Protein AF-A0A7S2AL07-F1 (afdb_monomer)

Sequence (185 aa):
DEEPGKKRKKSQIKQPSQIQNSDADLRRLTMPQMVEILKGYGETDESIKGMARWDRIRAIRKYASEAAADGNDKQGTSRFAREKRVSQNEQRTKLLQALDRIFSKQRSMLSRTDPPPPLPVRETEDVDPEDEDGNARTAAPSADPEAKERADFEALRAMFAGGASGTTSKPSGTNGDASASAPAK

pLDDT: mean 71.41, std 20.42, range [31.38, 97.69]

InterPro domains:
  IPR040240 Transcription initiation factor TFIID subunit 1 [PTHR13900] (5-144)

Structure (mmCIF, N/CA/C/O backbone):
data_AF-A0A7S2AL07-F1
#
_entry.id   AF-A0A7S2AL07-F1
#
loop_
_atom_site.group_PDB
_atom_site.id
_atom_site.type_symbol
_atom_site.label_atom_id
_atom_site.label_alt_id
_atom_site.label_comp_id
_atom_site.label_asym_id
_atom_site.label_entity_id
_atom_site.label_seq_id
_atom_site.pdbx_PDB_ins_code
_atom_site.Cartn_x
_atom_site.Cartn_y
_atom_site.Cartn_z
_atom_site.occupancy
_atom_site.B_iso_or_equiv
_atom_site.auth_seq_id
_atom_site.auth_comp_id
_atom_site.auth_asym_id
_atom_site.auth_atom_id
_atom_site.pdbx_PDB_model_num
ATOM 1 N N . ASP A 1 1 ? 46.742 26.306 40.636 1.00 39.16 1 ASP A N 1
ATOM 2 C CA . ASP A 1 1 ? 46.324 26.803 39.308 1.00 39.16 1 ASP A CA 1
ATOM 3 C C . ASP A 1 1 ? 47.301 26.286 38.259 1.00 39.16 1 ASP A C 1
ATOM 5 O O . ASP A 1 1 ? 48.492 26.418 38.484 1.00 39.16 1 ASP A O 1
ATOM 9 N N . GLU A 1 2 ? 46.978 25.642 37.141 1.00 41.50 2 GLU A N 1
ATOM 10 C CA . GLU A 1 2 ? 45.751 25.122 36.530 1.00 41.50 2 GLU A CA 1
ATOM 11 C C . GLU A 1 2 ? 46.244 24.242 35.346 1.00 41.50 2 GLU A C 1
ATOM 13 O O . GLU A 1 2 ? 47.155 24.645 34.620 1.00 41.50 2 GLU A O 1
ATOM 18 N N . GLU A 1 3 ? 45.731 23.017 35.171 1.00 49.06 3 GLU A N 1
ATOM 19 C CA . GLU A 1 3 ? 46.089 22.134 34.041 1.00 49.06 3 GLU A CA 1
ATOM 20 C C . GLU A 1 3 ? 45.352 22.515 32.741 1.00 49.06 3 GLU A C 1
ATOM 22 O O . GLU A 1 3 ? 44.140 22.735 32.781 1.00 49.06 3 GLU A O 1
ATOM 27 N N . PRO A 1 4 ? 45.979 22.436 31.547 1.00 50.81 4 PRO A N 1
ATOM 28 C CA . PRO A 1 4 ? 45.238 22.493 30.289 1.00 50.81 4 PRO A CA 1
ATOM 29 C C . PRO A 1 4 ? 44.913 21.091 29.736 1.00 50.81 4 PRO A C 1
ATOM 31 O O . PRO A 1 4 ? 45.667 20.487 28.966 1.00 50.81 4 PRO A O 1
ATOM 34 N N . GLY A 1 5 ? 43.715 20.601 30.064 1.00 42.22 5 GLY A N 1
ATOM 35 C CA . GLY A 1 5 ? 43.114 19.402 29.476 1.00 42.22 5 GLY A CA 1
ATOM 36 C C . GLY A 1 5 ? 42.800 19.558 27.979 1.00 42.22 5 GLY A C 1
ATOM 37 O O . GLY A 1 5 ? 41.853 20.239 27.579 1.00 42.22 5 GLY A O 1
ATOM 38 N N . LYS A 1 6 ? 43.567 18.872 27.122 1.00 53.91 6 LYS A N 1
ATOM 39 C CA . LYS A 1 6 ? 43.320 18.763 25.671 1.00 53.91 6 LYS A CA 1
ATOM 40 C C . LYS A 1 6 ? 42.026 17.989 25.391 1.00 53.91 6 LYS A C 1
ATOM 42 O O . LYS A 1 6 ? 41.961 16.765 25.511 1.00 53.91 6 LYS A O 1
ATOM 47 N N . LYS A 1 7 ? 40.988 18.712 24.959 1.00 46.97 7 LYS A N 1
ATOM 48 C CA . LYS A 1 7 ? 39.695 18.157 24.530 1.00 46.97 7 LYS A CA 1
ATOM 49 C C . LYS A 1 7 ? 39.864 17.315 23.260 1.00 46.97 7 LYS A C 1
ATOM 51 O O . LYS A 1 7 ? 39.988 17.837 22.155 1.00 46.97 7 LYS A O 1
ATOM 56 N N . ARG A 1 8 ? 39.841 15.990 23.414 1.00 50.44 8 ARG A N 1
ATOM 57 C CA . ARG A 1 8 ? 39.762 15.031 22.302 1.00 50.44 8 ARG A CA 1
ATOM 58 C C . ARG A 1 8 ? 38.383 15.150 21.641 1.00 50.44 8 ARG A C 1
ATOM 60 O O . ARG A 1 8 ? 37.374 14.824 22.265 1.00 50.44 8 ARG A O 1
ATOM 67 N N . LYS A 1 9 ? 38.334 15.603 20.382 1.00 50.28 9 LYS A N 1
ATOM 68 C CA . LYS A 1 9 ? 37.136 15.521 19.527 1.00 50.28 9 LYS A CA 1
ATOM 69 C C . LYS A 1 9 ? 36.747 14.045 19.389 1.00 50.28 9 LYS A C 1
ATOM 71 O O . LYS A 1 9 ? 37.455 13.280 18.740 1.00 50.28 9 LYS A O 1
ATOM 76 N N . LYS A 1 10 ? 35.643 13.638 20.020 1.00 44.75 10 LYS A N 1
ATOM 77 C CA . LYS A 1 10 ? 35.007 12.343 19.750 1.00 44.75 10 LYS A CA 1
ATOM 78 C C . LYS A 1 10 ? 34.455 12.392 18.329 1.00 44.75 10 LYS A C 1
ATOM 80 O O . LYS A 1 10 ? 33.553 13.173 18.037 1.00 44.75 10 LYS A O 1
ATOM 85 N N . SER A 1 11 ? 35.046 11.584 17.459 1.00 47.19 11 SER A N 1
ATOM 86 C CA . SER A 1 11 ? 34.510 11.235 16.153 1.00 47.19 11 SER A CA 1
ATOM 87 C C . SER A 1 11 ? 33.066 10.761 16.319 1.00 47.19 11 SER A C 1
ATOM 89 O O . SER A 1 11 ? 32.777 9.868 17.118 1.00 47.19 11 SER A O 1
ATOM 91 N N . GLN A 1 12 ? 32.145 11.393 15.589 1.00 55.09 12 GLN A N 1
ATOM 92 C CA . GLN A 1 12 ? 30.780 10.906 15.437 1.00 55.09 12 GLN A CA 1
ATOM 93 C C . GLN A 1 12 ? 30.840 9.559 14.716 1.00 55.09 12 GLN A C 1
ATOM 95 O O . GLN A 1 12 ? 30.893 9.480 13.491 1.00 55.09 12 GLN A O 1
ATOM 100 N N . ILE A 1 13 ? 30.851 8.485 15.496 1.00 53.69 13 ILE A N 1
ATOM 101 C CA . ILE A 1 13 ? 30.473 7.163 15.021 1.00 53.69 13 ILE A CA 1
ATOM 102 C C . ILE A 1 13 ? 29.013 7.310 14.592 1.00 53.69 13 ILE A C 1
ATOM 104 O O . ILE A 1 13 ? 28.143 7.525 15.438 1.00 53.69 13 ILE A O 1
ATOM 108 N N . LYS A 1 14 ? 28.760 7.281 13.276 1.00 56.97 14 LYS A N 1
ATOM 109 C CA . LYS A 1 14 ? 27.410 7.146 12.721 1.00 56.97 14 LYS A CA 1
ATOM 110 C C . LYS A 1 14 ? 26.789 5.927 13.394 1.00 56.97 14 LYS A C 1
ATOM 112 O O . LYS A 1 14 ? 27.210 4.799 13.145 1.00 56.97 14 LYS A O 1
ATOM 117 N N . GLN A 1 15 ? 25.859 6.183 14.306 1.00 49.97 15 GLN A N 1
ATOM 118 C CA . GLN A 1 15 ? 25.091 5.140 14.962 1.00 49.97 15 GLN A CA 1
ATOM 119 C C . GLN A 1 15 ? 24.407 4.300 13.874 1.00 49.97 15 GLN A C 1
ATOM 121 O O . GLN A 1 15 ? 23.949 4.869 12.875 1.00 49.97 15 GLN A O 1
ATOM 126 N N . PRO A 1 16 ? 24.356 2.967 14.026 1.00 50.81 16 PRO A N 1
ATOM 127 C CA . PRO A 1 16 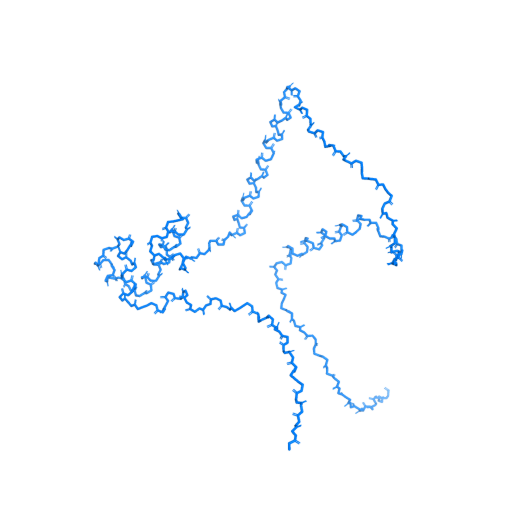? 23.604 2.116 13.116 1.00 50.81 16 PRO A CA 1
ATOM 128 C C . PRO A 1 16 ? 22.164 2.625 13.075 1.00 50.81 16 PRO A C 1
ATOM 130 O O . PRO A 1 16 ? 21.600 2.928 14.125 1.00 50.81 16 PRO A O 1
ATOM 133 N N . SER A 1 17 ? 21.626 2.768 11.860 1.00 55.44 17 SER A N 1
ATOM 134 C CA . SER A 1 17 ? 20.263 3.202 11.533 1.00 55.44 17 SER A CA 1
ATOM 135 C C . SER A 1 17 ? 19.305 3.007 12.702 1.00 55.44 17 SER A C 1
ATOM 137 O O . SER A 1 17 ? 18.870 1.887 12.986 1.00 55.44 17 SER A O 1
ATOM 139 N N . GLN A 1 18 ? 19.037 4.110 13.398 1.00 43.44 18 GLN A N 1
ATOM 140 C CA . GLN A 1 18 ? 18.092 4.167 14.493 1.00 43.44 18 GLN A CA 1
ATOM 141 C C . GLN A 1 18 ? 16.785 3.571 13.986 1.00 43.44 18 GLN A C 1
ATOM 143 O O . GLN A 1 18 ? 16.163 4.089 13.060 1.00 43.44 18 GLN A O 1
ATOM 148 N N . ILE A 1 19 ? 16.446 2.413 14.540 1.00 52.81 19 ILE A N 1
ATOM 149 C CA . ILE A 1 19 ? 15.254 1.652 14.210 1.00 52.81 19 ILE A CA 1
ATOM 150 C C . ILE A 1 19 ? 14.077 2.631 14.315 1.00 52.81 19 ILE A C 1
ATOM 152 O O . ILE A 1 19 ? 13.775 3.106 15.409 1.00 52.81 19 ILE A O 1
ATOM 156 N N . GLN A 1 20 ? 13.439 2.955 13.182 1.00 52.03 20 GLN A N 1
ATOM 157 C CA . GLN A 1 20 ? 12.282 3.860 13.042 1.00 52.03 20 GLN A CA 1
ATOM 158 C C . GLN A 1 20 ? 11.008 3.323 13.734 1.00 52.03 20 GLN A C 1
ATOM 160 O O . GLN A 1 20 ? 9.891 3.535 13.275 1.00 52.03 20 GLN A O 1
ATOM 165 N N . ASN A 1 21 ? 11.141 2.609 14.847 1.00 55.84 21 ASN A N 1
ATOM 166 C CA . ASN A 1 21 ? 10.029 2.081 15.617 1.00 55.84 21 ASN A CA 1
ATOM 167 C C . ASN A 1 21 ? 9.905 2.873 16.916 1.00 55.84 21 ASN A C 1
ATOM 169 O O . ASN A 1 21 ? 10.456 2.490 17.944 1.00 55.84 21 ASN A O 1
ATOM 173 N N . SER A 1 22 ? 9.149 3.970 16.886 1.00 52.50 22 SER A N 1
ATOM 174 C CA . SER A 1 22 ? 8.446 4.407 18.100 1.00 52.50 22 SER A CA 1
ATOM 175 C C . SER A 1 22 ? 7.266 5.332 17.821 1.00 52.50 22 SER A C 1
ATOM 177 O O . SER A 1 22 ? 6.266 5.236 18.529 1.00 52.50 22 SER A O 1
ATOM 179 N N . ASP A 1 23 ? 7.349 6.184 16.797 1.00 46.19 23 ASP A N 1
ATOM 180 C CA . ASP A 1 23 ? 6.335 7.226 16.557 1.00 46.19 23 ASP A CA 1
ATOM 181 C C . ASP A 1 23 ? 5.194 6.777 15.619 1.00 46.19 23 ASP A C 1
ATOM 183 O O . ASP A 1 23 ? 4.059 7.222 15.736 1.00 46.19 23 ASP A O 1
ATOM 187 N N . ALA A 1 24 ? 5.447 5.794 14.749 1.00 68.12 24 ALA A N 1
ATOM 188 C CA . ALA A 1 24 ? 4.442 5.232 13.838 1.00 68.12 24 ALA A CA 1
ATOM 189 C C . ALA A 1 24 ? 3.689 4.006 14.401 1.00 68.12 24 ALA A C 1
ATOM 191 O O . ALA A 1 24 ? 2.942 3.341 13.673 1.00 68.12 24 ALA A O 1
ATOM 192 N N . ASP A 1 25 ? 3.889 3.640 15.673 1.00 82.19 25 ASP A N 1
ATOM 193 C CA . ASP A 1 25 ? 3.256 2.437 16.216 1.00 82.19 25 ASP A CA 1
ATOM 194 C C . ASP A 1 25 ? 1.772 2.675 16.524 1.00 82.19 25 ASP A C 1
ATOM 196 O O . ASP A 1 25 ? 1.396 3.234 17.556 1.00 82.19 25 ASP A O 1
ATOM 200 N N . LEU A 1 26 ? 0.918 2.150 15.640 1.00 88.00 26 LEU A N 1
ATOM 201 C CA . LEU A 1 26 ? -0.540 2.137 15.776 1.00 88.00 26 LEU A CA 1
ATOM 202 C C . LEU A 1 26 ? -1.025 1.577 17.124 1.00 88.00 26 LEU A C 1
ATOM 204 O O . LEU A 1 26 ? -2.132 1.886 17.560 1.00 88.00 26 LEU A O 1
ATOM 208 N N . ARG A 1 27 ? -0.215 0.762 17.811 1.00 88.12 27 ARG A N 1
ATOM 209 C CA . ARG A 1 27 ? -0.547 0.216 19.135 1.00 88.12 27 ARG A CA 1
ATOM 210 C C . ARG A 1 27 ? -0.466 1.249 20.254 1.00 88.12 27 ARG A C 1
ATOM 212 O O . ARG A 1 27 ? -1.008 0.980 21.325 1.00 88.12 27 ARG A O 1
ATOM 219 N N . ARG A 1 28 ? 0.168 2.402 20.031 1.00 89.56 28 ARG A N 1
ATOM 220 C CA . ARG A 1 28 ? 0.264 3.497 21.010 1.00 89.56 28 ARG A CA 1
ATOM 221 C C . ARG A 1 28 ? -0.937 4.437 20.966 1.00 89.56 28 ARG A C 1
ATOM 223 O O . ARG A 1 28 ? -1.178 5.134 21.944 1.00 89.56 28 ARG A O 1
ATOM 230 N N . LEU A 1 29 ? -1.717 4.423 19.881 1.00 89.12 29 LEU A N 1
ATOM 231 C CA . LEU A 1 29 ? -2.906 5.264 19.771 1.00 89.12 29 LEU A CA 1
ATOM 232 C C . LEU A 1 29 ? -3.962 4.857 20.795 1.00 89.12 29 LEU A C 1
ATOM 234 O O . LEU A 1 29 ? -4.297 3.680 20.948 1.00 89.12 29 LEU A O 1
ATOM 238 N N . THR A 1 30 ? -4.545 5.832 21.472 1.00 92.44 30 THR A N 1
ATOM 239 C CA . THR A 1 30 ? -5.670 5.590 22.375 1.00 92.44 30 THR A CA 1
ATOM 240 C C . THR A 1 30 ? -6.933 5.238 21.577 1.00 92.44 30 THR A C 1
ATOM 242 O O . THR A 1 30 ? -7.055 5.546 20.391 1.00 92.44 30 THR A O 1
ATOM 245 N N . MET A 1 31 ? -7.893 4.556 22.210 1.00 92.31 31 MET A N 1
ATOM 246 C CA . MET A 1 31 ? -9.173 4.222 21.569 1.00 92.31 31 MET A CA 1
ATOM 247 C C . MET A 1 31 ? -9.918 5.436 20.978 1.00 92.31 31 MET A C 1
ATOM 249 O O . MET A 1 31 ? -10.410 5.286 19.859 1.00 92.31 31 MET A O 1
ATOM 253 N N . PRO A 1 32 ? -10.001 6.607 21.647 1.00 92.88 32 PRO A N 1
ATOM 254 C CA . PRO A 1 32 ? -10.628 7.792 21.058 1.00 92.88 32 PRO A CA 1
ATOM 255 C C . PRO A 1 32 ? -9.856 8.347 19.854 1.00 92.88 32 PRO A C 1
ATOM 257 O O . PRO A 1 32 ? -10.483 8.658 18.849 1.00 92.88 32 PRO A O 1
ATOM 260 N N . GLN A 1 33 ? -8.518 8.364 19.886 1.00 92.44 33 GLN A N 1
ATOM 261 C CA . GLN A 1 33 ? -7.708 8.781 18.728 1.00 92.44 33 GLN A CA 1
ATOM 262 C C . GLN A 1 33 ? -7.946 7.882 17.507 1.00 92.44 33 GLN A C 1
ATOM 264 O O . GLN A 1 33 ? -8.060 8.358 16.384 1.00 92.44 33 GLN A O 1
ATOM 269 N N . MET A 1 34 ? -8.068 6.567 17.718 1.00 92.75 34 MET A N 1
ATOM 270 C CA . MET A 1 34 ? -8.415 5.638 16.636 1.00 92.75 34 MET A CA 1
ATOM 271 C C . MET A 1 34 ? -9.799 5.925 16.048 1.00 92.75 34 MET A C 1
ATOM 273 O O . MET A 1 34 ? -9.987 5.783 14.845 1.00 92.75 34 MET A O 1
ATOM 277 N N . VAL A 1 35 ? -10.768 6.303 16.889 1.00 92.81 35 VAL A N 1
ATOM 278 C CA . VAL A 1 35 ? -12.123 6.649 16.438 1.00 92.81 35 VAL A CA 1
ATOM 279 C C . VAL A 1 35 ? -12.104 7.918 15.595 1.00 92.81 35 VAL A C 1
ATOM 281 O O . VAL A 1 35 ? -12.720 7.933 14.539 1.00 92.81 35 VAL A O 1
ATOM 284 N N . GLU A 1 36 ? -11.382 8.953 16.021 1.00 93.00 36 GLU A N 1
ATOM 285 C CA . GLU A 1 36 ? -11.249 10.210 15.275 1.00 93.00 36 GLU A CA 1
ATOM 286 C C . GLU A 1 36 ? -10.663 9.985 13.876 1.00 93.00 36 GLU A C 1
ATOM 288 O O . GLU A 1 36 ? -11.237 10.433 12.885 1.00 93.00 36 GLU A O 1
ATOM 293 N N . ILE A 1 37 ? -9.589 9.194 13.781 1.00 91.88 37 ILE A N 1
ATOM 294 C CA . ILE A 1 37 ? -8.975 8.840 12.496 1.00 91.88 37 ILE A CA 1
ATOM 295 C C . ILE A 1 37 ? -9.965 8.080 11.602 1.00 91.88 37 ILE A C 1
ATOM 297 O O . ILE A 1 37 ? -10.090 8.396 10.423 1.00 91.88 37 ILE A O 1
ATOM 301 N N . LEU A 1 38 ? -10.690 7.095 12.145 1.00 92.19 38 LEU A N 1
ATOM 302 C CA . LEU A 1 38 ? -11.654 6.295 11.377 1.00 92.19 38 LEU A CA 1
ATOM 303 C C . LEU A 1 38 ? -12.874 7.108 10.919 1.00 92.19 38 LEU A C 1
ATOM 305 O O . LEU A 1 38 ? -13.302 6.959 9.776 1.00 92.19 38 LEU A O 1
ATOM 309 N N . LYS A 1 39 ? -13.382 8.019 11.757 1.00 93.19 39 LYS A N 1
ATOM 310 C CA . LYS A 1 39 ? -14.410 8.997 11.357 1.00 93.19 39 LYS A CA 1
ATOM 311 C C . LYS A 1 39 ? -13.910 9.882 10.219 1.00 93.19 39 LYS A C 1
ATOM 313 O O . LYS A 1 39 ? -14.653 10.168 9.286 1.00 93.19 39 LYS A O 1
ATOM 318 N N . GLY A 1 40 ? -12.635 10.266 10.265 1.00 90.31 40 GLY A N 1
ATOM 319 C CA . GLY A 1 40 ? -11.968 11.019 9.210 1.00 90.31 40 GLY A CA 1
ATOM 320 C C . GLY A 1 40 ? -11.921 10.315 7.847 1.00 90.31 40 GLY A C 1
ATOM 321 O O . GLY A 1 40 ? -11.791 10.989 6.825 1.00 90.31 40 GLY A O 1
ATOM 322 N N . TYR A 1 41 ? -12.064 8.987 7.822 1.00 89.62 41 TYR A N 1
ATOM 323 C CA . TYR A 1 41 ? -12.203 8.181 6.605 1.00 89.62 41 TYR A CA 1
ATOM 324 C C . TYR A 1 41 ? -13.661 7.873 6.222 1.00 89.62 41 TYR A C 1
ATOM 326 O O . TYR A 1 41 ? -13.888 7.237 5.197 1.00 89.62 41 TYR A O 1
ATOM 334 N N . GLY A 1 42 ? -14.645 8.337 7.001 1.00 89.94 42 GLY A N 1
ATOM 335 C CA . GLY A 1 42 ? -16.074 8.157 6.721 1.00 89.94 42 GLY A CA 1
ATOM 336 C C . GLY A 1 42 ? -16.720 6.916 7.349 1.00 89.94 42 GLY A C 1
ATOM 337 O O . GLY A 1 42 ? -17.839 6.570 6.980 1.00 89.94 42 GLY A O 1
ATOM 338 N N . GLU A 1 43 ? -16.054 6.243 8.292 1.00 88.06 43 GLU A N 1
ATOM 339 C CA . GLU A 1 43 ? -16.621 5.087 9.000 1.00 88.06 43 GLU A CA 1
ATOM 340 C C . GLU A 1 43 ? -17.683 5.533 10.028 1.00 88.06 43 GLU A C 1
ATOM 342 O O . GLU A 1 43 ? -17.485 6.512 10.752 1.00 88.06 43 GLU A O 1
ATOM 347 N N . THR A 1 44 ? -18.812 4.818 10.118 1.00 90.38 44 THR A N 1
ATOM 348 C CA . 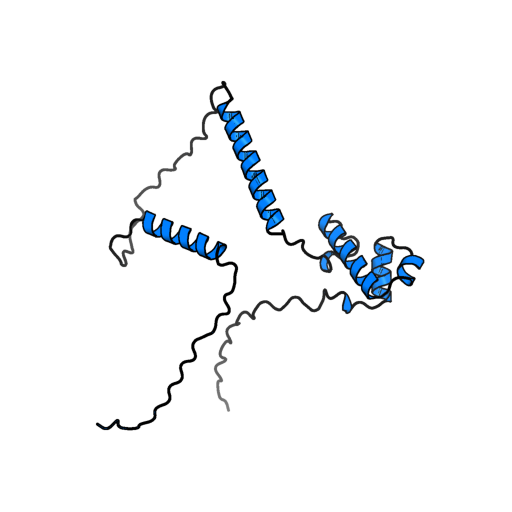THR A 1 44 ? -19.904 5.177 11.040 1.00 90.38 44 THR A CA 1
ATOM 349 C C . THR A 1 44 ? -19.565 4.844 12.495 1.00 90.38 44 THR A C 1
ATOM 351 O O . THR A 1 44 ? -18.910 3.843 12.797 1.00 90.38 44 THR A O 1
ATOM 354 N N . ASP A 1 45 ? -20.063 5.655 13.432 1.00 88.38 45 ASP A N 1
ATOM 355 C CA . ASP A 1 45 ? -19.802 5.489 14.871 1.00 88.38 45 ASP A CA 1
ATOM 356 C C . ASP A 1 45 ? -20.241 4.118 15.409 1.00 88.38 45 ASP A C 1
ATOM 358 O O . ASP A 1 45 ? -19.591 3.554 16.294 1.00 88.38 45 ASP A O 1
ATOM 362 N N . GLU A 1 46 ? -21.316 3.564 14.849 1.00 89.38 46 GLU A N 1
ATOM 363 C CA . GLU A 1 46 ? -21.840 2.241 1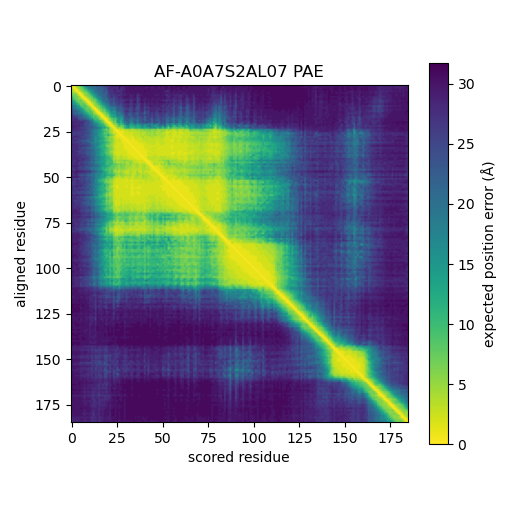5.191 1.00 89.38 46 GLU A CA 1
ATOM 364 C C . GLU A 1 46 ? -20.871 1.125 14.773 1.00 89.38 46 GLU A C 1
ATOM 366 O O . GLU A 1 46 ? -20.534 0.265 15.593 1.00 89.38 46 GLU A O 1
ATOM 371 N N . SER A 1 47 ? -20.345 1.193 13.542 1.00 87.69 47 SER A N 1
ATOM 372 C CA . SER A 1 47 ? -19.333 0.262 13.020 1.00 87.69 47 SER A CA 1
ATOM 373 C C . SER A 1 47 ? -18.051 0.326 13.858 1.00 87.69 47 SER A C 1
ATOM 375 O O . SER A 1 47 ? -17.534 -0.694 14.326 1.00 87.69 47 SER A O 1
ATOM 377 N N . ILE A 1 48 ? -17.581 1.540 14.174 1.00 89.88 48 ILE A N 1
ATOM 378 C CA . ILE A 1 48 ? -16.369 1.738 14.979 1.00 89.88 48 ILE A CA 1
ATOM 379 C C . ILE A 1 48 ? -16.532 1.160 16.386 1.00 89.88 48 ILE A C 1
ATOM 381 O O . ILE A 1 48 ? -15.599 0.538 16.911 1.00 89.88 48 ILE A O 1
ATOM 385 N N . LYS A 1 49 ? -17.695 1.350 17.018 1.00 91.25 49 LYS A N 1
ATOM 386 C CA . LYS A 1 49 ? -17.959 0.864 18.378 1.00 91.25 49 LYS A CA 1
ATOM 387 C C . LYS A 1 49 ? -17.982 -0.665 18.455 1.00 91.25 49 LYS A C 1
ATOM 389 O O . LYS A 1 49 ? -17.507 -1.198 19.455 1.00 91.25 49 LYS A O 1
ATOM 394 N N . GLY A 1 50 ? -18.453 -1.344 17.406 1.00 91.81 50 GLY A N 1
ATOM 395 C CA . GLY A 1 50 ? -18.437 -2.807 17.302 1.00 91.81 50 GLY A CA 1
ATOM 396 C C . GLY A 1 50 ? -17.046 -3.414 17.070 1.00 91.81 50 GLY A C 1
ATOM 397 O O . GLY A 1 50 ? -16.814 -4.567 17.424 1.00 91.81 50 GLY A O 1
ATOM 398 N N . MET A 1 51 ? -16.098 -2.648 16.521 1.00 91.44 51 MET A N 1
ATOM 399 C CA . MET A 1 51 ? -14.742 -3.133 16.252 1.00 91.44 51 MET A CA 1
ATOM 400 C C . MET A 1 51 ? -13.884 -3.253 17.517 1.00 91.44 51 MET A C 1
ATOM 402 O O . MET A 1 51 ? -13.721 -2.293 18.282 1.00 91.44 51 MET A O 1
ATOM 406 N N . ALA A 1 52 ? -13.212 -4.398 17.668 1.00 93.81 52 ALA A N 1
ATOM 407 C CA . ALA A 1 52 ? -12.161 -4.561 18.663 1.00 93.81 52 ALA A CA 1
ATOM 408 C C . ALA A 1 52 ? -10.949 -3.673 18.331 1.00 93.81 52 ALA A C 1
ATOM 410 O O . ALA A 1 52 ? -10.718 -3.282 17.183 1.00 93.81 52 ALA A O 1
ATOM 411 N N . ARG A 1 53 ? -10.104 -3.390 19.332 1.00 93.56 53 ARG A N 1
ATOM 412 C CA . ARG A 1 53 ? -8.888 -2.570 19.156 1.00 93.56 53 ARG A CA 1
ATOM 413 C C . ARG A 1 53 ? -8.022 -3.035 17.980 1.00 93.56 53 ARG A C 1
ATOM 415 O O . ARG A 1 53 ? -7.519 -2.213 17.219 1.00 93.56 53 ARG A O 1
ATOM 422 N N . TRP A 1 54 ? -7.851 -4.347 17.826 1.00 94.44 54 TRP A N 1
ATOM 423 C CA . TRP A 1 54 ? -7.065 -4.922 16.735 1.00 94.44 54 TRP A CA 1
ATOM 424 C C . TRP A 1 54 ? -7.679 -4.680 15.358 1.00 94.44 54 TRP A C 1
ATOM 426 O O . TRP A 1 54 ? -6.935 -4.434 14.410 1.00 94.44 54 TRP A O 1
ATOM 436 N N . ASP A 1 55 ? -9.005 -4.701 15.250 1.00 94.44 55 ASP A N 1
ATOM 437 C CA . ASP A 1 55 ? -9.707 -4.448 13.991 1.00 94.44 55 ASP A CA 1
ATOM 438 C C . ASP A 1 55 ? -9.604 -2.980 13.595 1.00 94.44 55 ASP A C 1
ATOM 440 O O . ASP A 1 55 ? -9.267 -2.688 12.451 1.00 94.44 55 ASP A O 1
ATOM 444 N N . ARG A 1 56 ? -9.706 -2.058 14.561 1.00 94.25 56 ARG A N 1
ATOM 445 C CA . ARG A 1 56 ? -9.432 -0.631 14.323 1.00 94.25 56 ARG A CA 1
ATOM 446 C C . ARG A 1 56 ? -8.008 -0.397 13.816 1.00 94.25 56 ARG A C 1
ATOM 448 O O . ARG A 1 56 ? -7.815 0.322 12.843 1.00 94.25 56 ARG A O 1
ATOM 455 N N . ILE A 1 57 ? -7.005 -1.046 14.416 1.00 93.38 57 ILE A N 1
ATOM 456 C CA . ILE A 1 57 ? -5.606 -0.957 13.953 1.00 93.38 57 ILE A CA 1
ATOM 457 C C . ILE A 1 57 ? -5.454 -1.493 12.519 1.00 93.38 57 ILE A C 1
ATOM 459 O O . ILE A 1 57 ? -4.712 -0.913 11.723 1.00 93.38 57 ILE A O 1
ATOM 463 N N . ARG A 1 58 ? -6.122 -2.606 12.180 1.00 93.31 58 ARG A N 1
ATOM 464 C CA . ARG A 1 58 ? -6.106 -3.170 10.818 1.00 93.31 58 ARG A CA 1
ATOM 465 C C . ARG A 1 58 ? -6.769 -2.225 9.818 1.00 93.31 58 ARG A C 1
ATOM 467 O O . ARG A 1 58 ? -6.188 -1.999 8.760 1.00 93.31 58 ARG A O 1
ATOM 474 N N . ALA A 1 59 ? -7.920 -1.656 10.170 1.00 93.31 59 ALA A N 1
ATOM 475 C CA . ALA A 1 59 ? -8.657 -0.708 9.343 1.00 93.31 59 ALA A CA 1
ATOM 476 C C . ALA A 1 59 ? -7.840 0.564 9.080 1.00 93.31 59 ALA A C 1
ATOM 478 O O . ALA A 1 59 ? -7.588 0.885 7.924 1.00 93.31 59 ALA A O 1
ATOM 479 N N . ILE A 1 60 ? -7.309 1.213 10.125 1.00 92.81 60 ILE A N 1
ATOM 480 C CA . ILE A 1 60 ? -6.467 2.417 9.980 1.00 92.81 60 ILE A CA 1
ATOM 481 C C . ILE A 1 60 ? -5.271 2.137 9.072 1.00 92.81 60 ILE A C 1
ATOM 483 O O . ILE A 1 60 ? -4.937 2.948 8.221 1.00 92.81 60 ILE A O 1
ATOM 487 N N . ARG A 1 61 ? -4.627 0.976 9.210 1.00 91.38 61 ARG A N 1
ATOM 488 C CA . ARG A 1 61 ? -3.502 0.607 8.348 1.00 91.38 61 ARG A CA 1
ATOM 489 C C . ARG A 1 61 ? -3.913 0.418 6.889 1.00 91.38 61 ARG A C 1
ATOM 491 O O . ARG A 1 61 ? -3.151 0.804 6.009 1.00 91.38 61 ARG A O 1
ATOM 498 N N . LYS A 1 62 ? -5.070 -0.202 6.639 1.00 92.12 62 LYS A N 1
ATOM 499 C CA . LYS A 1 62 ? -5.613 -0.354 5.286 1.00 92.12 62 LYS A CA 1
ATOM 500 C C . LYS A 1 62 ? -5.854 1.026 4.674 1.00 92.12 62 LYS A C 1
ATOM 502 O O . LYS A 1 62 ? -5.288 1.305 3.625 1.00 92.12 62 LYS A O 1
ATOM 507 N N . TYR A 1 63 ? -6.591 1.887 5.374 1.00 92.00 63 TYR A N 1
ATOM 508 C CA . TYR A 1 63 ? -6.910 3.234 4.907 1.00 92.00 63 TYR A CA 1
ATOM 509 C C . TYR A 1 63 ? -5.667 4.112 4.735 1.00 92.00 63 TYR A C 1
ATOM 511 O O . TYR A 1 63 ? -5.558 4.827 3.749 1.00 92.00 63 TYR A O 1
ATOM 519 N N . ALA A 1 64 ? -4.682 4.006 5.628 1.00 90.44 64 ALA A N 1
ATOM 520 C CA . ALA A 1 64 ? -3.411 4.709 5.495 1.00 90.44 64 ALA A CA 1
ATOM 521 C C . ALA A 1 64 ? -2.615 4.246 4.266 1.00 90.44 64 ALA A C 1
ATOM 523 O O . ALA A 1 64 ? -2.074 5.073 3.539 1.00 90.44 64 ALA A O 1
ATOM 524 N N . SER A 1 65 ? -2.546 2.933 4.014 1.00 89.12 65 SER A N 1
ATOM 525 C CA . SER A 1 65 ? -1.896 2.383 2.817 1.00 89.12 65 SER A CA 1
ATOM 526 C C . SER A 1 65 ? -2.618 2.768 1.526 1.00 89.12 65 SER A C 1
ATOM 528 O O . SER A 1 65 ? -1.951 3.039 0.534 1.00 89.12 65 SER A O 1
ATOM 530 N N . GLU A 1 66 ? -3.948 2.802 1.538 1.00 88.62 66 GLU A N 1
ATOM 531 C CA . GLU A 1 66 ? -4.775 3.237 0.409 1.00 88.62 66 GLU A CA 1
ATOM 532 C C . GLU A 1 66 ? -4.585 4.736 0.137 1.00 88.62 66 GLU A C 1
ATOM 534 O O . GLU A 1 66 ? -4.202 5.116 -0.964 1.00 88.62 66 GLU A O 1
ATOM 539 N N . ALA A 1 67 ? -4.671 5.575 1.172 1.00 89.19 67 ALA A N 1
ATOM 540 C CA . ALA A 1 67 ? -4.416 7.011 1.076 1.00 89.19 67 ALA A CA 1
ATOM 541 C C . ALA A 1 67 ? -2.994 7.338 0.587 1.00 89.19 67 ALA A C 1
ATOM 543 O O . ALA A 1 67 ? -2.807 8.280 -0.181 1.00 89.19 67 ALA A O 1
ATOM 544 N N . ALA A 1 68 ? -1.988 6.561 1.003 1.00 88.19 68 ALA A N 1
ATOM 545 C CA . ALA A 1 68 ? -0.618 6.716 0.521 1.00 88.19 68 ALA A CA 1
ATOM 546 C C . ALA A 1 68 ? -0.444 6.256 -0.936 1.00 88.19 68 ALA A C 1
ATOM 548 O O . ALA A 1 68 ? 0.340 6.860 -1.664 1.00 88.19 68 ALA A O 1
ATOM 549 N N . ALA A 1 69 ? -1.165 5.216 -1.370 1.00 85.12 69 ALA A N 1
ATOM 550 C CA . ALA A 1 69 ? -1.154 4.760 -2.760 1.00 85.12 69 ALA A CA 1
ATOM 551 C C . ALA A 1 69 ? -1.836 5.769 -3.698 1.00 85.12 69 ALA A C 1
ATOM 553 O O . ALA A 1 69 ? -1.314 6.038 -4.778 1.00 85.12 69 ALA A O 1
ATOM 554 N N . ASP A 1 70 ? -2.939 6.371 -3.252 1.00 84.81 70 ASP A N 1
ATOM 555 C CA . ASP A 1 70 ? -3.675 7.406 -3.987 1.00 84.81 70 ASP A CA 1
ATOM 556 C C . ASP A 1 70 ? -3.005 8.791 -3.903 1.00 84.81 70 ASP A C 1
ATOM 558 O O . ASP A 1 70 ? -3.453 9.747 -4.535 1.00 84.81 70 ASP A O 1
ATOM 562 N N . GLY A 1 71 ? -1.943 8.930 -3.098 1.00 81.62 71 GLY A N 1
ATOM 563 C CA . GLY A 1 71 ? -1.243 10.196 -2.864 1.00 81.62 71 GLY A CA 1
ATOM 564 C C . GLY A 1 71 ? -2.073 11.246 -2.113 1.00 81.62 71 GLY A C 1
ATOM 565 O O . GLY A 1 71 ? -1.692 12.414 -2.064 1.00 81.62 71 GLY A O 1
ATOM 566 N N . ASN A 1 72 ? -3.202 10.852 -1.522 1.00 77.25 72 ASN A N 1
ATOM 567 C CA . ASN A 1 72 ? -4.177 11.742 -0.906 1.00 77.25 72 ASN A CA 1
ATOM 568 C C . ASN A 1 72 ? -4.211 11.557 0.621 1.00 77.25 72 ASN A C 1
ATOM 570 O O . ASN A 1 72 ? -5.141 10.974 1.183 1.00 77.25 72 ASN A O 1
ATOM 574 N N . ASP A 1 73 ? -3.197 12.085 1.311 1.00 80.00 73 ASP A N 1
ATOM 575 C CA . ASP A 1 73 ? -3.077 11.985 2.770 1.00 80.00 73 ASP A CA 1
ATOM 576 C C . ASP A 1 73 ? -3.849 13.083 3.521 1.00 80.00 73 ASP A C 1
ATOM 578 O O . ASP A 1 73 ? -3.278 13.911 4.231 1.00 80.00 73 ASP A O 1
ATOM 582 N N . LYS A 1 74 ? -5.177 13.094 3.380 1.00 75.00 74 LYS A N 1
ATOM 583 C CA . LYS A 1 74 ? -6.041 14.101 4.030 1.00 75.00 74 LYS A CA 1
ATOM 584 C C . LYS A 1 74 ? -5.969 14.078 5.560 1.00 75.00 74 LYS A C 1
ATOM 586 O O . LYS A 1 74 ? -6.212 15.100 6.187 1.00 75.00 74 LYS A O 1
ATOM 591 N N . GLN A 1 75 ? -5.647 12.926 6.151 1.00 78.31 75 GLN A N 1
ATOM 592 C CA . GLN A 1 75 ? -5.662 12.711 7.603 1.00 78.31 75 GLN A CA 1
ATOM 593 C C . GLN A 1 75 ? -4.257 12.662 8.229 1.00 78.31 75 GLN A C 1
ATOM 595 O O . GLN A 1 75 ? -4.112 12.323 9.403 1.00 78.31 75 GLN A O 1
ATOM 600 N N . GLY A 1 76 ? -3.195 12.955 7.467 1.00 81.81 76 GLY A N 1
ATOM 601 C CA . GLY A 1 76 ? -1.819 12.840 7.967 1.00 81.81 76 GLY A CA 1
ATOM 602 C C . GLY A 1 76 ? -1.460 11.407 8.382 1.00 81.81 76 GLY A C 1
ATOM 603 O O . GLY A 1 76 ? -0.617 11.183 9.245 1.00 81.81 76 GLY A O 1
ATOM 604 N N . THR A 1 77 ? -2.147 10.426 7.831 1.00 83.62 77 THR A N 1
ATOM 605 C CA . THR A 1 77 ? -2.068 8.996 8.124 1.00 83.62 77 THR A CA 1
ATOM 606 C C . THR A 1 77 ? -1.026 8.260 7.300 1.00 83.62 77 THR A C 1
ATOM 608 O O . THR A 1 77 ? -0.754 7.100 7.596 1.00 83.62 77 THR A O 1
ATOM 611 N N . SER A 1 78 ? -0.392 8.916 6.324 1.00 84.69 78 SER A N 1
ATOM 612 C CA . SER A 1 78 ? 0.640 8.317 5.468 1.00 84.69 78 SER A CA 1
ATOM 613 C C . SER A 1 78 ? 1.781 7.692 6.283 1.00 84.69 78 SER A C 1
ATOM 615 O O . SER A 1 78 ? 2.303 6.641 5.927 1.00 84.69 78 SER A O 1
ATOM 617 N N . ARG A 1 79 ? 2.079 8.226 7.478 1.00 85.81 79 ARG A N 1
ATOM 618 C CA . ARG A 1 79 ? 3.050 7.637 8.427 1.00 85.81 79 ARG A CA 1
ATOM 619 C C . ARG A 1 79 ? 2.703 6.213 8.892 1.00 85.81 79 ARG A C 1
ATOM 621 O O . ARG A 1 79 ? 3.583 5.471 9.316 1.00 85.81 79 ARG A O 1
ATOM 628 N N . PHE A 1 80 ? 1.424 5.842 8.847 1.00 86.00 80 PHE A N 1
ATOM 629 C CA . PHE A 1 80 ? 0.919 4.516 9.210 1.00 86.00 80 PHE A CA 1
ATOM 630 C C . PHE A 1 80 ? 0.803 3.575 8.006 1.00 86.00 80 PHE A C 1
ATOM 632 O O . PHE A 1 80 ? 0.520 2.382 8.188 1.00 86.00 80 PHE A O 1
ATOM 639 N N . ALA A 1 81 ? 1.007 4.093 6.791 1.00 87.12 81 ALA A N 1
ATOM 640 C CA . ALA A 1 81 ? 0.980 3.310 5.575 1.00 87.12 81 ALA A CA 1
ATOM 641 C C . ALA A 1 81 ? 2.115 2.290 5.592 1.00 87.12 81 ALA A C 1
ATOM 643 O O . ALA A 1 81 ? 3.261 2.578 5.941 1.00 87.12 81 ALA A O 1
ATOM 644 N N . ARG A 1 82 ? 1.797 1.064 5.188 1.00 83.94 82 ARG A N 1
ATOM 645 C CA . ARG A 1 82 ? 2.830 0.083 4.877 1.00 83.94 82 ARG A CA 1
ATOM 646 C C . ARG A 1 82 ? 3.287 0.282 3.446 1.00 83.94 82 ARG A C 1
ATOM 648 O O . ARG A 1 82 ? 2.470 0.206 2.531 1.00 83.94 82 ARG A O 1
ATOM 655 N N . GLU A 1 83 ? 4.592 0.448 3.276 1.00 80.38 83 GLU A N 1
ATOM 656 C CA . GLU A 1 83 ? 5.234 0.349 1.972 1.00 80.38 83 GLU A CA 1
ATOM 657 C C . GLU A 1 83 ? 4.928 -1.027 1.356 1.00 80.38 83 GLU A C 1
ATOM 659 O O . GLU A 1 83 ? 5.171 -2.078 1.968 1.00 80.38 83 GLU A O 1
ATOM 664 N N . LYS A 1 84 ? 4.372 -1.032 0.140 1.00 78.75 84 LYS A N 1
ATOM 665 C CA . LYS A 1 84 ? 4.146 -2.265 -0.613 1.00 78.75 84 LYS A CA 1
ATOM 666 C C . LYS A 1 84 ? 5.494 -2.776 -1.114 1.00 78.75 84 LYS A C 1
ATOM 668 O O . LYS A 1 84 ? 6.018 -2.304 -2.119 1.00 78.75 84 LYS A O 1
ATOM 673 N N . ARG A 1 85 ? 6.042 -3.783 -0.435 1.00 80.75 85 ARG A N 1
ATOM 674 C CA . ARG A 1 85 ? 7.223 -4.497 -0.928 1.00 80.75 85 ARG A CA 1
ATOM 675 C C . ARG A 1 85 ? 6.834 -5.312 -2.154 1.00 80.75 85 ARG A C 1
ATOM 677 O O . ARG A 1 85 ? 5.927 -6.140 -2.090 1.00 80.75 85 ARG A O 1
ATOM 684 N N . VAL A 1 86 ? 7.526 -5.070 -3.262 1.00 81.56 86 VAL A N 1
ATOM 685 C CA . VAL A 1 86 ? 7.354 -5.850 -4.488 1.00 81.56 86 VAL A CA 1
ATOM 686 C C . VAL A 1 86 ? 7.756 -7.294 -4.184 1.00 81.56 86 VAL A C 1
ATOM 688 O O . VAL A 1 86 ? 8.876 -7.556 -3.749 1.00 81.56 86 VAL A O 1
ATOM 691 N N . SER A 1 87 ? 6.834 -8.235 -4.377 1.00 87.00 87 SER A N 1
ATOM 692 C CA . SER A 1 87 ? 7.135 -9.662 -4.215 1.00 87.00 87 SER A CA 1
ATOM 693 C C . SER A 1 87 ? 8.120 -10.123 -5.292 1.00 87.00 87 SER A C 1
ATOM 695 O O . SER A 1 87 ? 8.072 -9.623 -6.416 1.00 87.00 87 SER A O 1
ATOM 697 N N . GLN A 1 88 ? 8.949 -11.136 -5.010 1.00 87.44 88 GLN A N 1
ATOM 698 C CA . GLN A 1 88 ? 9.805 -11.733 -6.044 1.00 87.44 88 GLN A CA 1
ATOM 699 C C . GLN A 1 88 ? 8.991 -12.209 -7.257 1.00 87.44 88 GLN A C 1
ATOM 701 O O . GLN A 1 88 ? 9.455 -12.123 -8.391 1.00 87.44 88 GLN A O 1
ATOM 706 N N . ASN A 1 89 ? 7.762 -12.692 -7.045 1.00 92.12 89 ASN A N 1
ATOM 707 C CA . ASN A 1 89 ? 6.884 -13.076 -8.150 1.00 92.12 89 ASN A CA 1
ATOM 708 C C . ASN A 1 89 ? 6.448 -11.863 -8.989 1.00 92.12 89 ASN A C 1
ATOM 710 O O . ASN A 1 89 ? 6.410 -11.926 -10.215 1.00 92.12 89 ASN A O 1
ATOM 714 N N . GLU A 1 90 ? 6.169 -10.735 -8.336 1.00 91.69 90 GLU A N 1
ATOM 715 C CA . GLU A 1 90 ? 5.824 -9.484 -9.014 1.00 91.69 90 GLU A CA 1
ATOM 716 C C 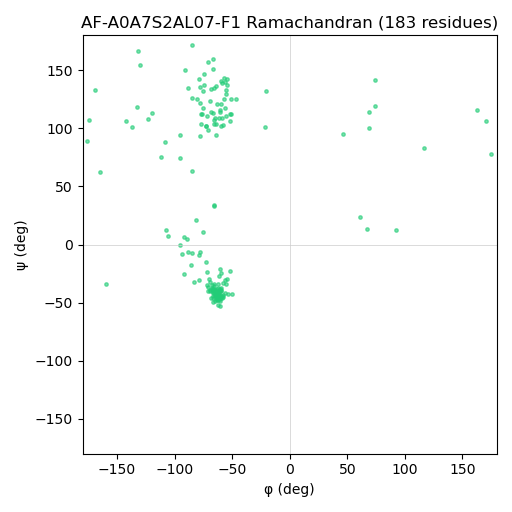. GLU A 1 90 ? 7.031 -8.929 -9.792 1.00 91.69 90 GLU A C 1
ATOM 718 O O . GLU A 1 90 ? 6.868 -8.463 -10.916 1.00 91.69 90 GLU A O 1
ATOM 723 N N . GLN A 1 91 ? 8.252 -9.052 -9.257 1.00 93.19 91 GLN A N 1
ATOM 724 C CA . GLN A 1 91 ? 9.485 -8.709 -9.979 1.00 93.19 91 GLN A CA 1
ATOM 725 C C . GLN A 1 91 ? 9.674 -9.581 -11.226 1.00 93.19 91 GLN A C 1
ATOM 727 O O . GLN A 1 91 ? 9.911 -9.049 -12.308 1.00 93.19 91 GLN A O 1
ATOM 732 N N . ARG A 1 92 ? 9.508 -10.907 -11.104 1.00 96.06 92 ARG A N 1
ATOM 733 C CA . ARG A 1 92 ? 9.561 -11.833 -12.251 1.00 96.06 92 ARG A CA 1
ATOM 734 C C . ARG A 1 92 ? 8.518 -11.478 -13.307 1.00 96.06 92 ARG A C 1
ATOM 736 O O . ARG A 1 92 ? 8.848 -11.398 -14.482 1.00 96.06 92 ARG A O 1
ATOM 743 N N . THR A 1 93 ? 7.288 -11.192 -12.886 1.00 94.62 93 THR A N 1
ATOM 744 C CA . THR A 1 93 ? 6.202 -10.800 -13.797 1.00 94.62 93 THR A CA 1
ATOM 745 C C . THR A 1 93 ? 6.545 -9.514 -14.553 1.00 94.62 93 THR A C 1
ATOM 747 O O . THR A 1 93 ? 6.385 -9.460 -15.768 1.00 94.62 93 THR A O 1
ATOM 750 N N . LYS A 1 94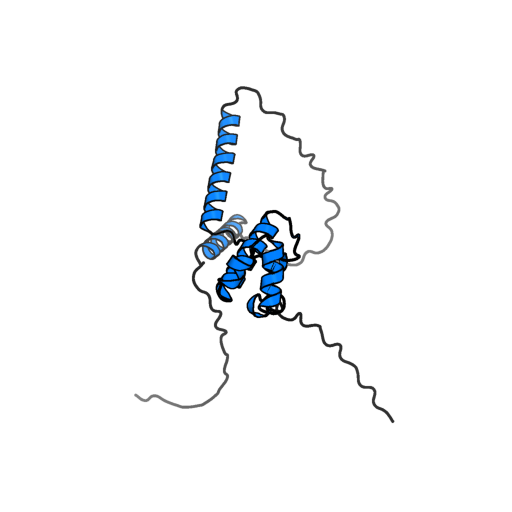 ? 7.085 -8.499 -13.864 1.00 95.56 94 LYS A N 1
ATOM 751 C CA . LYS A 1 94 ? 7.541 -7.249 -14.497 1.00 95.56 94 LYS A CA 1
ATOM 752 C C . LYS A 1 94 ? 8.680 -7.483 -15.494 1.00 95.56 94 LYS A C 1
ATOM 754 O O . LYS A 1 94 ? 8.677 -6.872 -16.558 1.00 95.56 94 LYS A O 1
ATOM 759 N N . LEU A 1 95 ? 9.626 -8.373 -15.178 1.00 96.62 95 LEU A N 1
ATOM 760 C CA . LEU A 1 95 ? 10.701 -8.753 -16.102 1.00 96.62 95 LEU A CA 1
ATOM 761 C C . LEU A 1 95 ? 10.147 -9.431 -17.358 1.00 96.62 95 LEU A C 1
ATOM 763 O O . LEU A 1 95 ? 10.501 -9.026 -18.460 1.00 96.62 95 LEU A O 1
ATOM 767 N N . LEU A 1 96 ? 9.243 -10.403 -17.209 1.00 97.62 96 LEU A N 1
ATOM 768 C CA . LEU A 1 96 ? 8.613 -11.082 -18.347 1.00 97.62 96 LEU A CA 1
ATOM 769 C C . LEU A 1 96 ? 7.840 -10.098 -19.237 1.00 97.62 96 LEU A C 1
ATOM 771 O O . LEU A 1 96 ? 8.035 -10.084 -20.447 1.00 97.62 96 LEU A O 1
ATOM 775 N N . GLN A 1 97 ? 7.061 -9.189 -18.644 1.00 97.06 97 GLN A N 1
ATOM 776 C CA . GLN A 1 97 ? 6.368 -8.133 -19.393 1.00 97.06 97 GLN A CA 1
ATOM 777 C C . GLN A 1 97 ? 7.333 -7.206 -20.149 1.00 97.06 97 GLN A C 1
ATOM 779 O O . GLN A 1 97 ? 7.045 -6.780 -21.269 1.00 97.06 97 GLN A O 1
ATOM 784 N N . ALA A 1 98 ? 8.481 -6.873 -19.552 1.00 96.50 98 ALA A N 1
ATOM 785 C CA . ALA A 1 98 ? 9.500 -6.064 -20.212 1.00 96.50 98 ALA A CA 1
ATOM 786 C C . ALA A 1 98 ? 10.133 -6.804 -21.402 1.00 96.50 98 ALA A C 1
ATOM 788 O O . ALA A 1 98 ? 10.318 -6.198 -22.459 1.00 96.50 98 ALA A O 1
ATOM 789 N N . LEU A 1 99 ? 10.410 -8.104 -21.254 1.00 97.69 99 LEU A N 1
ATOM 790 C CA . LEU A 1 99 ? 10.907 -8.951 -22.340 1.00 97.69 99 LEU A CA 1
ATOM 791 C C . LEU A 1 99 ? 9.907 -9.014 -23.497 1.00 97.69 99 LEU A C 1
ATOM 793 O O . LEU A 1 99 ? 10.290 -8.736 -24.631 1.00 97.69 99 LEU A O 1
ATOM 797 N N . ASP A 1 100 ? 8.629 -9.270 -23.215 1.00 97.38 100 ASP A N 1
ATOM 798 C CA . ASP A 1 100 ? 7.579 -9.319 -24.239 1.00 97.38 100 ASP A CA 1
ATOM 799 C C . ASP A 1 100 ? 7.454 -7.992 -24.994 1.00 97.38 100 ASP A C 1
ATOM 801 O O . ASP A 1 100 ? 7.310 -7.968 -26.222 1.00 97.38 100 ASP A O 1
ATOM 805 N N . ARG A 1 101 ? 7.566 -6.865 -24.281 1.00 97.69 101 ARG A N 1
ATOM 806 C CA . ARG A 1 101 ? 7.556 -5.527 -24.883 1.00 97.69 101 ARG A CA 1
ATOM 807 C C . ARG A 1 101 ? 8.748 -5.315 -25.815 1.00 97.69 101 ARG A C 1
ATOM 809 O O . ARG A 1 101 ? 8.568 -4.793 -26.917 1.00 97.69 101 ARG A O 1
ATOM 816 N N . ILE A 1 102 ? 9.954 -5.686 -25.383 1.00 96.69 102 ILE A N 1
ATOM 817 C CA . ILE A 1 102 ? 11.174 -5.553 -26.192 1.00 96.69 102 ILE A CA 1
ATOM 818 C C . ILE A 1 102 ? 11.083 -6.451 -27.422 1.00 96.69 102 ILE A C 1
ATOM 820 O O . ILE A 1 102 ? 11.292 -5.975 -28.536 1.00 96.69 102 ILE A O 1
ATOM 824 N N . PHE A 1 103 ? 10.709 -7.713 -27.233 1.00 97.50 103 PHE A N 1
ATOM 825 C CA . PHE A 1 103 ? 10.583 -8.685 -28.309 1.00 97.50 103 PHE A CA 1
ATOM 826 C C . PHE A 1 103 ? 9.546 -8.248 -29.346 1.00 97.50 103 PHE A C 1
ATOM 828 O O . PHE A 1 103 ? 9.828 -8.236 -30.542 1.00 97.50 103 PHE A O 1
ATOM 835 N N . SER A 1 104 ? 8.372 -7.798 -28.899 1.00 95.75 104 SER A N 1
ATOM 836 C CA . SER A 1 104 ? 7.328 -7.289 -29.795 1.00 95.75 104 SER A CA 1
ATOM 837 C C . SER A 1 104 ? 7.803 -6.063 -30.578 1.00 95.75 104 SER A C 1
ATOM 839 O O . SER A 1 104 ? 7.553 -5.962 -31.779 1.00 95.75 104 SER A O 1
ATOM 841 N N . LYS A 1 105 ? 8.549 -5.154 -29.932 1.00 95.31 105 LYS A N 1
ATOM 842 C CA . LYS A 1 105 ? 9.149 -3.989 -30.596 1.00 95.31 105 LYS A CA 1
ATOM 843 C C . LYS A 1 105 ? 10.185 -4.410 -31.640 1.00 95.31 105 LYS A C 1
ATOM 845 O O . LYS A 1 105 ? 10.150 -3.907 -32.758 1.00 95.31 105 LYS A O 1
ATOM 850 N N . GLN A 1 106 ? 11.085 -5.331 -31.299 1.00 94.62 106 GLN A N 1
ATOM 851 C CA . GLN A 1 106 ? 12.093 -5.862 -32.222 1.00 94.62 106 GLN A CA 1
ATOM 852 C C . GLN A 1 106 ? 11.440 -6.552 -33.418 1.00 94.62 106 GLN A C 1
ATOM 854 O O . GLN A 1 106 ? 11.768 -6.237 -34.557 1.00 94.62 106 GLN A O 1
ATOM 859 N N . ARG A 1 107 ? 10.447 -7.411 -33.172 1.00 93.12 107 ARG A N 1
ATOM 860 C CA . ARG A 1 107 ? 9.671 -8.077 -34.220 1.00 93.12 107 ARG A CA 1
ATOM 861 C C . ARG A 1 107 ? 8.984 -7.072 -35.141 1.00 93.12 107 ARG A C 1
ATOM 863 O O . ARG A 1 107 ? 9.040 -7.238 -36.353 1.00 93.12 107 ARG A O 1
ATOM 870 N N . SER A 1 108 ? 8.382 -6.023 -34.580 1.00 91.06 108 SER A N 1
ATOM 871 C CA . SER A 1 108 ? 7.749 -4.957 -35.360 1.00 91.06 108 SER A CA 1
ATOM 872 C C . SER A 1 108 ? 8.760 -4.204 -36.233 1.00 91.06 108 SER A C 1
ATOM 874 O O . SER A 1 108 ? 8.505 -4.024 -37.422 1.00 91.06 108 SER A O 1
ATOM 876 N N . MET A 1 109 ? 9.925 -3.833 -35.689 1.00 89.06 109 MET A N 1
ATOM 877 C CA . MET A 1 109 ? 10.993 -3.171 -36.451 1.00 89.06 109 MET A CA 1
ATOM 878 C C . MET A 1 109 ? 11.517 -4.050 -37.591 1.00 89.06 109 MET A C 1
ATOM 880 O O . MET A 1 109 ? 11.675 -3.555 -38.698 1.00 89.06 109 MET A O 1
ATOM 884 N N . LEU A 1 110 ? 11.728 -5.347 -37.342 1.00 87.31 110 LEU A N 1
ATOM 885 C CA . LEU A 1 110 ? 12.188 -6.299 -38.361 1.00 87.31 110 LEU A CA 1
ATOM 886 C C . LEU A 1 110 ? 11.123 -6.596 -39.425 1.00 87.31 110 LEU A C 1
ATOM 888 O O . LEU A 1 110 ? 11.462 -6.891 -40.564 1.00 87.31 110 LEU A O 1
ATOM 892 N N . SER A 1 111 ? 9.838 -6.521 -39.071 1.00 87.12 111 SER A N 1
ATOM 893 C CA . SER A 1 111 ? 8.733 -6.679 -40.027 1.00 87.12 111 SER A CA 1
ATOM 894 C C . SER A 1 111 ? 8.461 -5.431 -40.872 1.00 87.12 111 SER A C 1
ATOM 896 O O . SER A 1 111 ? 7.650 -5.476 -41.795 1.00 87.12 111 SER A O 1
ATOM 898 N N . ARG A 1 112 ? 9.091 -4.300 -40.541 1.00 81.31 112 ARG A N 1
ATOM 899 C CA . ARG A 1 112 ? 8.879 -3.027 -41.224 1.00 81.31 112 ARG A CA 1
ATOM 900 C C . ARG A 1 112 ? 9.694 -3.020 -42.522 1.00 81.31 112 ARG A C 1
ATOM 902 O O . ARG A 1 112 ? 10.896 -3.244 -42.498 1.00 81.31 112 ARG A O 1
ATOM 909 N N . THR A 1 113 ? 9.038 -2.762 -43.653 1.00 74.12 113 THR A N 1
ATOM 910 C CA . THR A 1 113 ? 9.679 -2.719 -44.990 1.00 74.12 113 THR A CA 1
ATOM 911 C C . THR A 1 113 ? 10.293 -1.352 -45.312 1.00 74.12 113 THR A C 1
ATOM 913 O O . THR A 1 113 ? 10.899 -1.167 -46.362 1.00 74.12 113 THR A O 1
ATOM 916 N N . ASP A 1 114 ? 10.037 -0.378 -44.445 1.00 75.06 114 ASP A N 1
ATOM 917 C CA . ASP A 1 114 ? 10.382 1.030 -44.586 1.00 75.06 114 ASP A CA 1
ATOM 918 C C . ASP A 1 114 ? 11.799 1.249 -44.024 1.00 75.06 114 ASP A C 1
ATOM 920 O O . ASP A 1 114 ? 12.095 0.694 -42.955 1.00 75.06 114 ASP A O 1
ATOM 924 N N . PRO A 1 115 ? 12.693 1.992 -44.709 1.00 70.56 115 PRO A N 1
ATOM 925 C CA . PRO A 1 115 ? 14.080 2.144 -44.286 1.00 70.56 115 PRO A CA 1
ATOM 926 C C . PRO A 1 115 ? 14.186 2.643 -42.836 1.00 70.56 115 PRO A C 1
ATOM 928 O O . PRO A 1 115 ? 13.372 3.462 -42.390 1.00 70.56 115 PRO A O 1
ATOM 931 N N . PRO A 1 116 ? 15.172 2.140 -42.068 1.00 69.06 116 PRO A N 1
ATOM 932 C CA . PRO A 1 116 ? 15.336 2.536 -40.681 1.00 69.06 116 PRO A CA 1
ATOM 933 C C . PRO A 1 116 ? 15.565 4.052 -40.595 1.00 69.06 116 PRO A C 1
ATOM 935 O O . PRO A 1 116 ? 16.272 4.611 -41.438 1.00 69.06 116 PRO A O 1
ATOM 938 N N . PRO A 1 117 ? 14.987 4.735 -39.588 1.00 72.81 117 PRO A N 1
ATOM 939 C CA . PRO A 1 117 ? 15.307 6.135 -39.349 1.00 72.81 117 PRO A CA 1
ATOM 940 C C . PRO A 1 117 ? 16.822 6.276 -39.124 1.00 72.81 117 PRO A C 1
ATOM 942 O O . PRO A 1 117 ? 17.419 5.381 -38.512 1.00 72.81 117 PRO A O 1
ATOM 945 N N . PRO A 1 118 ? 17.451 7.362 -39.610 1.00 77.88 118 PRO A N 1
ATOM 946 C CA . PRO A 1 118 ? 18.884 7.566 -39.457 1.00 77.88 118 PRO A CA 1
ATOM 947 C C . PRO A 1 118 ? 19.255 7.495 -37.976 1.00 77.88 118 PRO A C 1
ATOM 949 O O . PRO A 1 118 ? 18.607 8.112 -37.125 1.00 77.88 118 PRO A O 1
ATOM 952 N N . LEU A 1 119 ? 20.266 6.682 -37.667 1.00 77.50 119 LEU A N 1
ATOM 953 C CA . LEU A 1 119 ? 20.788 6.562 -36.312 1.00 77.50 119 LEU A CA 1
ATOM 954 C C . LEU A 1 119 ? 21.268 7.945 -35.851 1.00 77.50 119 LEU A C 1
ATOM 956 O O . LEU A 1 119 ? 21.883 8.655 -36.650 1.00 77.50 119 LEU A O 1
ATOM 960 N N . PRO A 1 120 ? 21.018 8.341 -34.590 1.00 74.44 120 PRO A N 1
ATOM 961 C CA . PRO A 1 120 ? 21.618 9.550 -34.057 1.00 74.44 120 PRO A CA 1
ATOM 962 C C . PRO A 1 120 ? 23.135 9.364 -34.100 1.00 74.44 120 PRO A C 1
ATOM 964 O O . PRO A 1 120 ? 23.678 8.479 -33.434 1.00 74.44 120 PRO A O 1
ATOM 967 N N . VAL A 1 121 ? 23.800 10.166 -34.929 1.00 69.00 121 VAL A N 1
ATOM 968 C CA . VAL A 1 121 ? 25.253 10.307 -34.921 1.00 69.00 121 VAL A CA 1
ATOM 969 C C . VAL A 1 121 ? 25.651 10.708 -33.506 1.00 69.00 121 VAL A C 1
ATOM 971 O O . VAL A 1 121 ? 25.295 11.779 -33.023 1.00 69.00 121 VAL A O 1
ATOM 974 N N . ARG A 1 122 ? 26.318 9.797 -32.797 1.00 67.56 122 ARG A N 1
ATOM 975 C CA . ARG A 1 122 ? 27.059 10.167 -31.598 1.00 67.56 122 ARG A CA 1
ATOM 976 C C . ARG A 1 122 ? 28.280 10.913 -32.106 1.00 67.56 122 ARG A C 1
ATOM 978 O O . ARG A 1 122 ? 29.187 10.276 -32.631 1.00 67.56 122 ARG A O 1
ATOM 985 N N . GLU A 1 123 ? 28.248 12.235 -32.011 1.00 65.31 123 GLU A N 1
ATOM 986 C CA . GLU A 1 123 ? 29.449 13.056 -32.120 1.00 65.31 123 GLU A CA 1
ATOM 987 C C . GLU A 1 123 ? 30.399 12.568 -31.024 1.00 65.31 123 GLU A C 1
ATOM 989 O O . 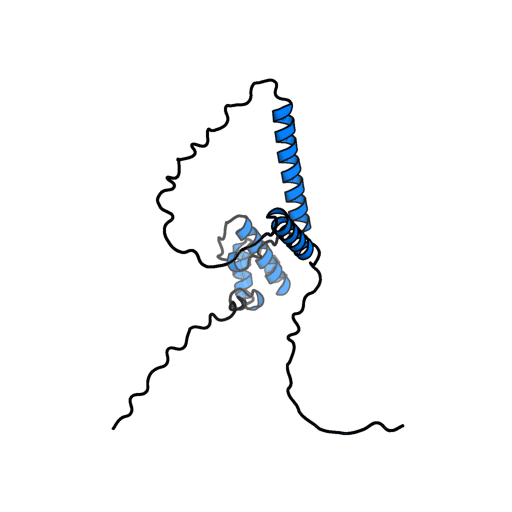GLU A 1 123 ? 30.168 12.760 -29.831 1.00 65.31 123 GLU A O 1
ATOM 994 N N . THR A 1 124 ? 31.399 11.788 -31.425 1.00 64.69 124 THR A N 1
ATOM 995 C CA . THR A 1 124 ? 32.564 11.538 -30.591 1.00 64.69 124 THR A CA 1
ATOM 996 C C . THR A 1 124 ? 33.319 12.851 -30.587 1.00 64.69 124 THR A C 1
ATOM 998 O O . THR A 1 124 ? 33.976 13.174 -31.572 1.00 64.69 124 THR A O 1
ATOM 1001 N N . GLU A 1 125 ? 33.149 13.649 -29.536 1.00 63.34 125 GLU A N 1
ATOM 1002 C CA . GLU A 1 125 ? 34.086 14.735 -29.274 1.00 63.34 125 GLU A CA 1
ATOM 1003 C C . GLU A 1 125 ? 35.474 14.093 -29.171 1.00 63.34 125 GLU A C 1
ATOM 1005 O O . GLU A 1 125 ? 35.690 13.195 -28.351 1.00 63.34 125 GLU A O 1
ATOM 1010 N N . ASP A 1 126 ? 36.363 14.469 -30.087 1.00 61.22 126 ASP A N 1
ATOM 1011 C CA . ASP A 1 126 ? 37.751 14.037 -30.105 1.00 61.22 126 ASP A CA 1
ATOM 1012 C C . ASP A 1 126 ? 38.397 14.480 -28.786 1.00 61.22 126 ASP A C 1
ATOM 1014 O O . ASP A 1 126 ? 38.681 15.658 -28.573 1.00 61.22 126 ASP A O 1
ATOM 1018 N N . VAL A 1 127 ? 38.556 13.539 -27.853 1.00 63.84 127 VAL A N 1
ATOM 1019 C CA . VAL A 1 127 ? 39.286 13.774 -26.607 1.00 63.84 127 VAL A CA 1
ATOM 1020 C C . VAL A 1 127 ? 40.763 13.870 -26.969 1.00 63.84 127 VAL A C 1
ATOM 1022 O O . VAL A 1 127 ? 41.370 12.879 -27.378 1.00 63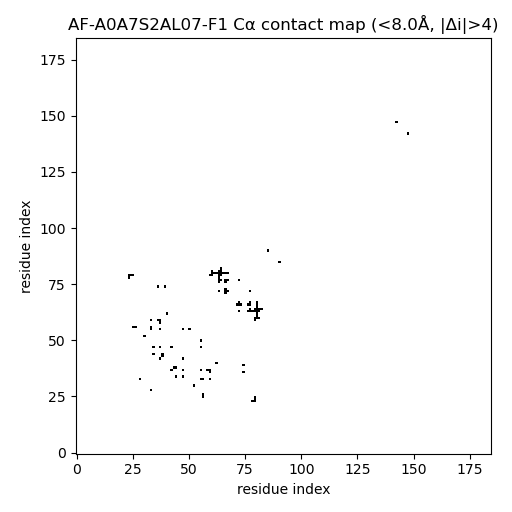.84 127 VAL A O 1
ATOM 1025 N N . ASP A 1 128 ? 41.304 15.080 -26.852 1.00 60.19 128 ASP A N 1
ATOM 1026 C CA . ASP A 1 128 ? 42.703 15.413 -27.110 1.00 60.19 128 ASP A CA 1
ATOM 1027 C C . ASP A 1 128 ? 43.622 14.590 -26.177 1.00 60.19 128 ASP A C 1
ATOM 1029 O O . ASP A 1 128 ? 43.459 14.653 -24.955 1.00 60.19 128 ASP A O 1
ATOM 1033 N N . PRO A 1 129 ? 44.548 13.763 -26.700 1.00 55.59 129 PRO A N 1
ATOM 1034 C CA . PRO A 1 129 ? 45.372 12.866 -25.885 1.00 55.59 129 PRO A CA 1
ATOM 1035 C C . PRO A 1 129 ? 46.519 13.550 -25.111 1.00 55.59 129 PRO A C 1
ATOM 1037 O O . PRO A 1 129 ? 47.366 12.847 -24.563 1.00 55.59 129 PRO A O 1
ATOM 1040 N N . GLU A 1 130 ? 46.584 14.882 -25.042 1.00 59.50 130 GLU A N 1
ATOM 1041 C CA . GLU A 1 130 ? 47.757 15.605 -24.510 1.00 59.50 130 GLU A CA 1
ATOM 1042 C C . GLU A 1 130 ? 47.742 15.890 -22.988 1.00 59.50 130 GLU A C 1
ATOM 1044 O O . GLU A 1 130 ? 48.684 16.495 -22.485 1.00 59.50 130 GLU A O 1
ATOM 1049 N N . ASP A 1 131 ? 46.755 15.409 -22.217 1.00 55.69 131 ASP A N 1
ATOM 1050 C CA . ASP A 1 131 ? 46.674 15.666 -20.759 1.00 55.69 131 ASP A CA 1
ATOM 1051 C C . ASP A 1 131 ? 47.011 14.457 -19.843 1.00 55.69 131 ASP A C 1
ATOM 105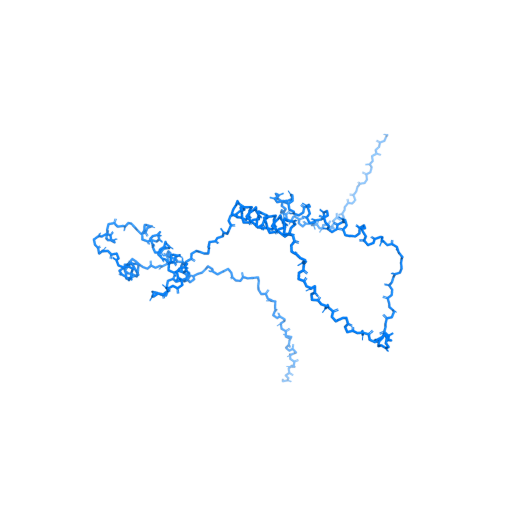3 O O . ASP A 1 131 ? 46.788 14.516 -18.629 1.00 55.69 131 ASP A O 1
ATOM 1057 N N . GLU A 1 132 ? 47.586 13.357 -20.354 1.00 60.66 132 GLU A N 1
ATOM 1058 C CA . GLU A 1 132 ? 48.091 12.255 -19.505 1.00 60.66 132 GLU A CA 1
ATOM 1059 C C . GLU A 1 132 ? 49.591 12.376 -19.195 1.00 60.66 132 GLU A C 1
ATOM 1061 O O . GLU A 1 132 ? 50.410 11.593 -19.670 1.00 60.66 132 GLU A O 1
ATOM 1066 N N . ASP A 1 133 ? 49.949 13.299 -18.299 1.00 47.38 133 ASP A N 1
ATOM 1067 C CA . ASP A 1 133 ? 51.245 13.261 -17.619 1.00 47.38 133 ASP A CA 1
ATOM 1068 C C . ASP A 1 133 ? 51.082 13.223 -16.094 1.00 47.38 133 ASP A C 1
ATOM 1070 O O . ASP A 1 133 ? 50.775 14.208 -15.421 1.00 47.38 133 ASP A O 1
ATOM 1074 N N . GLY A 1 134 ? 51.374 12.045 -15.533 1.00 51.66 134 GLY A N 1
ATOM 1075 C CA . GLY A 1 134 ? 51.837 11.919 -14.155 1.00 51.66 134 GLY A CA 1
ATOM 1076 C C . GLY A 1 134 ? 50.929 11.140 -13.210 1.00 51.66 134 GLY A C 1
ATOM 1077 O O . GLY A 1 134 ? 50.238 11.730 -12.388 1.00 51.66 134 GLY A O 1
ATOM 1078 N N . ASN A 1 135 ? 51.043 9.807 -13.224 1.00 42.44 135 ASN A N 1
ATOM 1079 C CA . ASN A 1 135 ? 51.395 9.012 -12.032 1.00 42.44 135 ASN A CA 1
ATOM 1080 C C . ASN A 1 135 ? 51.324 7.507 -12.347 1.00 42.44 135 ASN A C 1
ATOM 1082 O O . ASN A 1 135 ? 50.403 6.795 -11.947 1.00 42.44 135 ASN A O 1
ATOM 1086 N N . ALA A 1 136 ? 52.351 7.000 -13.028 1.00 48.50 136 ALA A N 1
ATOM 1087 C CA . ALA A 1 136 ? 52.613 5.572 -13.100 1.00 48.50 136 ALA A CA 1
ATOM 1088 C C . ALA A 1 136 ? 52.952 5.028 -11.699 1.00 48.50 136 ALA A C 1
ATOM 1090 O O . ALA A 1 136 ? 54.074 5.196 -11.219 1.00 48.50 136 ALA A O 1
ATOM 1091 N N . ARG A 1 137 ? 52.010 4.329 -11.049 1.00 41.31 137 ARG A N 1
ATOM 1092 C CA . ARG A 1 137 ? 52.324 3.418 -9.937 1.00 41.31 137 ARG A CA 1
ATOM 1093 C C . ARG A 1 137 ? 51.551 2.098 -10.024 1.00 41.31 137 ARG A C 1
ATOM 1095 O O . ARG A 1 137 ? 50.410 1.986 -9.600 1.00 41.31 137 ARG A O 1
ATOM 1102 N N . THR A 1 138 ? 52.303 1.106 -10.510 1.00 42.41 138 THR A N 1
ATOM 1103 C CA . THR A 1 138 ? 52.320 -0.316 -10.117 1.00 42.41 138 THR A CA 1
ATOM 1104 C C . THR A 1 138 ? 51.103 -1.187 -10.451 1.00 42.41 138 THR A C 1
ATOM 1106 O O . THR A 1 138 ? 50.156 -1.248 -9.675 1.00 42.41 138 THR A O 1
ATOM 1109 N N . ALA A 1 139 ? 51.202 -1.972 -11.531 1.00 35.41 139 ALA A N 1
ATOM 1110 C CA . ALA A 1 139 ? 51.395 -3.436 -11.498 1.00 35.41 139 ALA A CA 1
ATOM 1111 C C . ALA A 1 139 ? 51.035 -4.062 -12.866 1.00 35.41 139 ALA A C 1
ATOM 1113 O O . ALA A 1 139 ? 49.884 -4.039 -13.285 1.00 35.41 139 ALA A O 1
ATOM 1114 N N . ALA A 1 140 ? 52.016 -4.652 -13.549 1.00 41.56 140 ALA A N 1
ATOM 1115 C CA . ALA A 1 140 ? 51.783 -5.673 -14.582 1.00 41.56 140 ALA A CA 1
ATOM 1116 C C . ALA A 1 140 ? 51.659 -7.064 -13.902 1.00 41.56 140 ALA A C 1
ATOM 1118 O O . ALA A 1 140 ? 52.023 -7.145 -12.724 1.00 41.56 140 ALA A O 1
ATOM 1119 N N . PRO A 1 141 ? 51.285 -8.181 -14.574 1.00 50.97 141 PRO A N 1
ATOM 1120 C CA . PRO A 1 141 ? 50.779 -8.377 -15.944 1.00 50.97 141 PRO A CA 1
ATOM 1121 C C . PRO A 1 141 ? 49.500 -9.269 -16.035 1.00 50.97 141 PRO A C 1
ATOM 1123 O O . PRO A 1 141 ? 49.145 -9.978 -15.101 1.00 50.97 141 PRO A O 1
ATOM 1126 N N . SER A 1 142 ? 48.847 -9.258 -17.206 1.00 50.47 142 SER A N 1
ATOM 1127 C CA . SER A 1 142 ? 47.918 -10.280 -17.746 1.00 50.47 142 SER A CA 1
ATOM 1128 C C . SER A 1 142 ? 46.824 -10.850 -16.822 1.00 50.47 142 SER A C 1
ATOM 1130 O O . SER A 1 142 ? 47.001 -11.880 -16.173 1.00 50.47 142 SER A O 1
ATOM 1132 N N . ALA A 1 143 ? 45.629 -10.277 -16.896 1.00 56.38 143 ALA A N 1
ATOM 1133 C CA . ALA A 1 143 ? 44.401 -11.034 -16.692 1.00 56.38 143 ALA A CA 1
ATOM 1134 C C . ALA A 1 143 ? 43.464 -10.645 -17.828 1.00 56.38 143 ALA A C 1
ATOM 1136 O O . ALA A 1 143 ? 43.154 -9.461 -17.972 1.00 56.38 143 ALA A O 1
ATOM 1137 N N . ASP A 1 144 ? 43.083 -11.615 -18.661 1.00 60.91 144 ASP A N 1
ATOM 1138 C CA . ASP A 1 144 ? 42.111 -11.400 -19.728 1.00 60.91 144 ASP A CA 1
ATOM 1139 C C . ASP A 1 144 ? 40.912 -10.631 -19.152 1.00 60.91 144 ASP A C 1
ATOM 1141 O O . ASP A 1 144 ? 40.342 -11.075 -18.146 1.00 60.91 144 ASP A O 1
ATOM 1145 N N . PRO A 1 145 ? 40.518 -9.483 -19.733 1.00 60.38 145 PRO A N 1
ATOM 1146 C CA . PRO A 1 145 ? 39.384 -8.709 -19.229 1.00 60.38 145 PRO A CA 1
ATOM 1147 C C . PRO A 1 145 ? 38.116 -9.573 -19.179 1.00 60.38 145 PRO A C 1
ATOM 1149 O O . PRO A 1 145 ? 37.328 -9.463 -18.243 1.00 60.38 145 PRO A O 1
ATOM 1152 N N . GLU A 1 146 ? 38.003 -10.545 -20.090 1.00 58.25 146 GLU A N 1
ATOM 1153 C CA . GLU A 1 146 ? 36.951 -11.559 -20.083 1.00 58.25 146 GLU A CA 1
ATOM 1154 C C . GLU A 1 146 ? 36.962 -12.469 -18.848 1.00 58.25 146 GLU A C 1
ATOM 1156 O O . GLU A 1 146 ? 35.901 -12.892 -18.401 1.00 58.25 146 GLU A O 1
ATOM 1161 N N . ALA A 1 147 ? 38.122 -12.807 -18.279 1.00 68.94 147 ALA A N 1
ATOM 1162 C CA . ALA A 1 147 ? 38.192 -13.658 -17.090 1.00 68.94 147 ALA A CA 1
ATOM 1163 C C . ALA A 1 147 ? 37.679 -12.915 -15.852 1.00 68.94 147 ALA A C 1
ATOM 1165 O O . ALA A 1 147 ? 36.990 -13.503 -15.015 1.00 68.94 147 ALA A O 1
ATOM 1166 N N . LYS A 1 148 ? 37.959 -11.609 -15.772 1.00 70.00 148 LYS A N 1
ATOM 1167 C CA . LYS A 1 148 ? 37.419 -10.740 -14.727 1.00 70.00 148 LYS A CA 1
ATOM 1168 C C . LYS A 1 148 ? 35.914 -10.543 -14.895 1.00 70.00 148 LYS A C 1
ATOM 1170 O O . LYS A 1 148 ? 35.180 -10.742 -13.937 1.00 70.00 148 LYS A O 1
ATOM 1175 N N . GLU A 1 149 ? 35.445 -10.268 -16.111 1.00 71.81 149 GLU A N 1
ATOM 1176 C CA . GLU A 1 149 ? 34.009 -10.152 -16.392 1.00 71.81 149 GLU A CA 1
ATOM 1177 C C . GLU A 1 149 ? 33.261 -11.462 -16.116 1.00 71.81 149 GLU A C 1
ATOM 1179 O O . GLU A 1 149 ? 32.190 -11.444 -15.513 1.00 71.81 149 GLU A O 1
ATOM 1184 N N . ARG A 1 150 ? 33.830 -12.619 -16.479 1.00 77.31 150 ARG A N 1
ATOM 1185 C CA . ARG A 1 150 ? 33.251 -13.935 -16.160 1.00 77.31 150 ARG A CA 1
ATOM 1186 C C . ARG A 1 150 ? 33.190 -14.181 -14.657 1.00 77.31 150 ARG A C 1
ATOM 1188 O O . ARG A 1 150 ? 32.161 -14.656 -14.186 1.00 77.31 150 ARG A O 1
ATOM 1195 N N . ALA A 1 151 ? 34.238 -13.830 -13.913 1.00 77.75 151 ALA A N 1
ATOM 1196 C CA . ALA A 1 151 ? 34.245 -13.933 -12.456 1.00 77.75 151 ALA A CA 1
ATOM 1197 C C . ALA A 1 151 ? 33.214 -12.991 -11.812 1.00 77.75 151 ALA A C 1
ATOM 1199 O O . ALA A 1 151 ? 32.511 -13.396 -10.889 1.00 77.75 151 ALA A O 1
ATOM 1200 N N . ASP A 1 152 ? 33.061 -11.775 -12.338 1.00 76.00 152 ASP A N 1
ATOM 1201 C CA . ASP A 1 152 ? 32.071 -10.804 -11.869 1.00 76.00 152 ASP A CA 1
ATOM 1202 C C . ASP A 1 152 ? 30.636 -11.285 -12.164 1.00 76.00 152 ASP A C 1
ATOM 1204 O O . ASP A 1 152 ? 29.765 -11.229 -11.291 1.00 76.00 152 ASP A O 1
ATOM 1208 N N . PHE A 1 153 ? 30.384 -11.851 -13.351 1.00 74.00 153 PHE A N 1
ATOM 1209 C CA . PHE A 1 153 ? 29.101 -12.474 -13.704 1.00 74.00 153 PHE A CA 1
ATOM 1210 C C . PHE A 1 153 ? 28.806 -13.727 -12.871 1.00 74.00 153 PHE A C 1
ATOM 1212 O O . PHE A 1 153 ? 27.662 -13.943 -12.457 1.00 74.00 153 PHE A O 1
ATOM 1219 N N . GLU A 1 154 ? 29.815 -14.553 -12.599 1.00 80.19 154 GLU A N 1
ATOM 1220 C CA . GLU A 1 154 ? 29.683 -15.747 -11.768 1.00 80.19 154 GLU A CA 1
ATOM 1221 C C . GLU A 1 154 ? 29.438 -15.385 -10.299 1.00 80.19 154 GLU A C 1
ATOM 1223 O O . GLU A 1 154 ? 28.570 -15.982 -9.663 1.00 80.19 154 GLU A O 1
ATOM 1228 N N . ALA A 1 155 ? 30.093 -14.342 -9.787 1.00 78.56 155 ALA A N 1
ATOM 1229 C CA . ALA A 1 155 ? 29.832 -13.786 -8.465 1.00 78.56 155 ALA A CA 1
ATOM 1230 C C . ALA A 1 155 ? 28.403 -13.232 -8.359 1.00 78.56 155 ALA A C 1
ATOM 1232 O O . ALA A 1 155 ? 27.708 -13.511 -7.379 1.00 78.56 155 ALA A O 1
ATOM 1233 N N . LEU A 1 156 ? 27.913 -12.525 -9.385 1.00 78.81 156 LEU A N 1
ATOM 1234 C CA . LEU A 1 156 ? 26.529 -12.042 -9.435 1.00 78.81 156 LEU A CA 1
ATOM 1235 C C . LEU A 1 156 ? 25.526 -13.208 -9.440 1.00 78.81 156 LEU A C 1
ATOM 1237 O O . LEU A 1 156 ? 24.517 -13.182 -8.728 1.00 78.81 156 LEU A O 1
ATOM 1241 N N . ARG A 1 157 ? 25.826 -14.265 -10.205 1.00 76.75 157 ARG A N 1
ATOM 1242 C CA . ARG A 1 157 ? 25.028 -15.496 -10.265 1.00 76.75 157 ARG A CA 1
ATOM 1243 C C . ARG A 1 157 ? 25.029 -16.234 -8.928 1.00 76.75 157 ARG A C 1
ATOM 1245 O O . ARG A 1 157 ? 23.969 -16.673 -8.491 1.00 76.75 157 ARG A O 1
ATOM 1252 N N . ALA A 1 158 ? 26.177 -16.341 -8.265 1.00 74.69 158 ALA A N 1
ATOM 1253 C CA . ALA A 1 158 ? 26.320 -16.965 -6.954 1.00 74.69 158 ALA A CA 1
ATOM 1254 C C . ALA A 1 158 ? 25.616 -16.159 -5.853 1.00 74.69 158 ALA A C 1
ATOM 1256 O O . ALA A 1 158 ? 25.007 -16.748 -4.967 1.00 74.69 158 ALA A O 1
ATOM 1257 N N . MET A 1 159 ? 25.608 -14.827 -5.933 1.00 66.19 159 MET A N 1
ATOM 1258 C CA . MET A 1 159 ? 24.886 -13.961 -4.995 1.00 66.19 159 MET A CA 1
ATOM 1259 C C . MET A 1 159 ? 23.361 -14.080 -5.153 1.00 66.19 159 MET A C 1
ATOM 1261 O O . MET A 1 159 ? 22.624 -13.994 -4.172 1.00 66.19 159 MET A O 1
ATOM 1265 N N . PHE A 1 160 ? 22.883 -14.330 -6.377 1.00 61.03 160 PHE A N 1
ATOM 1266 C CA . PHE A 1 160 ? 21.462 -14.536 -6.667 1.00 61.03 160 PHE A CA 1
ATOM 1267 C C . PHE A 1 160 ? 20.997 -15.981 -6.410 1.00 61.03 160 PHE A C 1
ATOM 1269 O O . PHE A 1 160 ? 19.860 -16.203 -5.995 1.00 61.03 160 PHE A O 1
ATOM 1276 N N . ALA A 1 161 ? 21.875 -16.969 -6.613 1.00 65.69 161 ALA A N 1
ATOM 1277 C CA . ALA A 1 161 ? 21.629 -18.375 -6.285 1.00 65.69 161 ALA A CA 1
ATOM 1278 C C . ALA A 1 161 ? 21.798 -18.668 -4.780 1.00 65.69 161 ALA A C 1
ATOM 1280 O O . ALA A 1 161 ? 21.095 -19.511 -4.231 1.00 65.69 161 ALA A O 1
ATOM 1281 N N . GLY A 1 162 ? 22.683 -17.934 -4.103 1.00 48.22 162 GLY A N 1
ATOM 1282 C CA . GLY A 1 162 ? 22.997 -18.025 -2.677 1.00 48.22 162 GLY A CA 1
ATOM 1283 C C . GLY A 1 162 ? 22.023 -17.283 -1.763 1.00 48.22 162 GLY A C 1
ATOM 1284 O O . GLY A 1 162 ? 22.361 -16.990 -0.619 1.00 48.22 162 GLY A O 1
ATOM 1285 N N . GLY A 1 163 ? 20.797 -17.006 -2.221 1.00 44.25 163 GLY A N 1
ATOM 1286 C CA . GLY A 1 163 ? 19.693 -16.469 -1.415 1.00 44.25 163 GLY A CA 1
ATOM 1287 C C . GLY A 1 163 ? 19.186 -17.417 -0.315 1.00 44.25 163 GLY A C 1
ATOM 1288 O O . GLY A 1 163 ? 17.994 -17.423 -0.013 1.00 44.25 163 GLY A O 1
ATOM 1289 N N . ALA A 1 164 ? 20.072 -18.216 0.280 1.00 45.72 164 ALA A N 1
ATOM 1290 C CA . ALA A 1 164 ? 19.836 -19.040 1.447 1.00 45.72 164 ALA A CA 1
ATOM 1291 C C . ALA A 1 164 ? 21.088 -19.039 2.344 1.00 45.72 164 ALA A C 1
ATOM 1293 O O . ALA A 1 164 ? 22.060 -19.733 2.077 1.00 45.72 164 ALA A O 1
ATOM 1294 N N . SER A 1 165 ? 20.980 -18.313 3.461 1.00 45.44 165 SER A N 1
ATOM 1295 C CA . SER A 1 165 ? 21.781 -18.462 4.684 1.00 45.44 165 SER A CA 1
ATOM 1296 C C . SER A 1 165 ? 23.238 -17.974 4.660 1.00 45.44 165 SER A C 1
ATOM 1298 O O . SER A 1 165 ? 24.097 -18.488 3.957 1.00 45.44 165 SER A O 1
ATOM 1300 N N . GLY A 1 166 ? 23.536 -17.008 5.532 1.00 36.56 166 GLY A N 1
ATOM 1301 C CA . GLY A 1 166 ? 24.888 -16.501 5.751 1.00 36.56 166 GLY A CA 1
ATOM 1302 C C . GLY A 1 166 ? 24.988 -15.693 7.039 1.00 36.56 166 GLY A C 1
ATOM 1303 O O . GLY A 1 166 ? 25.245 -14.495 7.016 1.00 36.56 166 GLY A O 1
ATOM 1304 N N . THR A 1 167 ? 24.736 -16.346 8.174 1.00 39.38 167 THR A N 1
ATOM 1305 C CA . THR A 1 167 ? 25.125 -15.856 9.499 1.00 39.38 167 THR A CA 1
ATOM 1306 C C . THR A 1 167 ? 26.648 -15.720 9.543 1.00 39.38 167 THR A C 1
ATOM 1308 O O . THR A 1 167 ? 27.357 -16.718 9.434 1.00 39.38 167 THR A O 1
ATOM 1311 N N . THR A 1 168 ? 27.179 -14.511 9.703 1.00 39.06 168 THR A N 1
ATOM 1312 C CA . THR A 1 168 ? 28.625 -14.304 9.846 1.00 39.06 168 THR A CA 1
ATOM 1313 C C . THR A 1 168 ? 29.061 -14.664 11.269 1.00 39.06 168 THR A C 1
ATOM 1315 O O . THR A 1 168 ? 29.002 -13.832 12.176 1.00 39.06 168 THR A O 1
ATOM 1318 N N . SER A 1 169 ? 29.493 -15.906 11.483 1.00 36.41 169 SER A N 1
ATOM 1319 C CA . SER A 1 169 ? 30.265 -16.301 12.663 1.00 36.41 169 SER A CA 1
ATOM 1320 C C . SER A 1 169 ? 31.708 -15.813 12.507 1.00 36.41 169 SER A C 1
ATOM 1322 O O . SER A 1 169 ? 32.448 -16.264 11.636 1.00 36.41 169 SER A O 1
ATOM 1324 N N . LYS A 1 170 ? 32.085 -14.855 13.351 1.00 37.41 170 LYS A N 1
ATOM 1325 C CA . LYS A 1 170 ? 33.433 -14.293 13.489 1.00 37.41 170 LYS A CA 1
ATOM 1326 C C . LYS A 1 170 ? 34.388 -15.342 14.091 1.00 37.41 170 LYS A C 1
ATOM 1328 O O . LYS A 1 170 ? 34.014 -15.944 15.097 1.00 37.41 170 LYS A O 1
ATOM 1333 N N . PRO A 1 171 ? 35.609 -15.550 13.562 1.00 40.31 171 PRO A N 1
ATOM 1334 C CA . PRO A 1 171 ? 36.580 -16.433 14.200 1.00 40.31 171 PRO A CA 1
ATOM 1335 C C . PRO A 1 171 ? 37.189 -15.733 15.428 1.00 40.31 171 PRO A C 1
ATOM 1337 O O . PRO A 1 171 ? 37.804 -14.672 15.322 1.00 40.31 171 PRO A O 1
ATOM 1340 N N . SER A 1 172 ? 36.970 -16.316 16.608 1.00 34.47 172 SER A N 1
ATOM 1341 C CA . SER A 1 172 ? 37.618 -15.943 17.869 1.00 34.47 172 SER A CA 1
ATOM 1342 C C . SER A 1 172 ? 39.038 -16.504 17.886 1.00 34.47 172 SER A C 1
ATOM 1344 O O . SER A 1 172 ? 39.213 -17.717 17.950 1.00 34.47 172 SER A O 1
ATOM 1346 N N . GLY A 1 173 ? 40.045 -15.631 17.845 1.00 34.75 173 GLY A N 1
ATOM 1347 C CA . GLY A 1 173 ? 41.409 -15.988 18.223 1.00 34.75 173 GLY A CA 1
ATOM 1348 C C . GLY A 1 173 ? 41.533 -16.027 19.745 1.00 34.75 173 GLY A C 1
ATOM 1349 O O . GLY A 1 173 ? 41.283 -15.024 20.411 1.00 34.75 173 GLY A O 1
ATOM 1350 N N . THR A 1 174 ? 41.929 -17.174 20.289 1.00 42.16 174 THR A N 1
ATOM 1351 C CA . THR A 1 174 ? 42.361 -17.322 21.683 1.00 42.16 174 THR A CA 1
ATOM 1352 C C . THR A 1 174 ? 43.803 -17.814 21.687 1.00 42.16 174 THR A C 1
ATOM 1354 O O . THR A 1 174 ? 44.073 -18.933 21.260 1.00 42.16 174 THR A O 1
ATOM 1357 N N . ASN A 1 175 ? 44.720 -16.970 22.162 1.00 34.25 175 ASN A N 1
ATOM 1358 C CA . ASN A 1 175 ? 46.044 -17.392 22.613 1.00 34.25 175 ASN A CA 1
ATOM 1359 C C . ASN A 1 175 ? 45.904 -18.004 24.013 1.00 34.25 175 ASN A C 1
ATOM 1361 O O . ASN A 1 175 ? 45.217 -17.430 24.858 1.00 34.25 175 ASN A O 1
ATOM 1365 N N . GLY A 1 176 ? 46.562 -19.136 24.254 1.00 33.94 176 GLY A N 1
ATOM 1366 C CA . GLY A 1 176 ? 46.564 -19.819 25.546 1.00 33.94 176 GLY A CA 1
ATOM 1367 C C . GLY A 1 176 ? 47.482 -21.037 25.535 1.00 33.94 176 GLY A C 1
ATOM 1368 O O . GLY A 1 176 ? 47.063 -22.130 25.182 1.00 33.94 176 GLY A O 1
ATOM 1369 N N . ASP A 1 177 ? 48.733 -20.774 25.885 1.00 31.38 177 ASP A N 1
ATOM 1370 C CA . ASP A 1 177 ? 49.860 -21.669 26.148 1.00 31.38 177 ASP A CA 1
ATOM 1371 C C . ASP A 1 177 ? 49.557 -22.742 27.221 1.00 31.38 177 ASP A C 1
ATOM 1373 O O . ASP A 1 177 ? 48.967 -22.406 28.248 1.00 31.38 177 ASP A O 1
ATOM 1377 N N . ALA A 1 178 ? 49.970 -24.002 26.999 1.00 39.81 178 ALA A N 1
ATOM 1378 C CA . ALA A 1 178 ? 50.275 -24.994 28.047 1.00 39.81 178 ALA A CA 1
ATOM 1379 C C . ALA A 1 178 ? 50.862 -26.312 27.481 1.00 39.81 178 ALA A C 1
ATOM 1381 O O . ALA A 1 178 ? 50.173 -27.151 26.907 1.00 39.81 178 ALA A O 1
ATOM 1382 N N . SER A 1 179 ? 52.161 -26.468 27.723 1.00 38.41 179 SER A N 1
ATOM 1383 C CA . SER A 1 179 ? 52.981 -27.682 27.877 1.00 38.41 179 SER A CA 1
ATOM 1384 C C . SER A 1 179 ? 52.282 -29.018 28.237 1.00 38.41 179 SER A C 1
ATOM 1386 O O . SER A 1 179 ? 51.554 -29.076 29.224 1.00 38.41 179 SER A O 1
ATOM 1388 N N . ALA A 1 180 ? 52.612 -30.096 27.500 1.00 45.53 180 ALA A N 1
ATOM 1389 C CA . ALA A 1 180 ? 52.860 -31.493 27.948 1.00 45.53 180 ALA A CA 1
ATOM 1390 C C . ALA A 1 180 ? 52.973 -32.409 26.699 1.00 45.53 180 ALA A C 1
ATOM 1392 O O . ALA A 1 180 ? 52.034 -32.517 25.923 1.00 45.53 180 ALA A O 1
ATOM 1393 N N . SER A 1 181 ? 54.157 -32.889 26.306 1.00 37.28 181 SER A N 1
ATOM 1394 C CA . SER A 1 181 ? 54.850 -34.110 26.766 1.00 37.28 181 SER A CA 1
ATOM 1395 C C . SER A 1 181 ? 54.193 -35.450 26.361 1.00 37.28 181 SER A C 1
ATOM 1397 O O . SER A 1 181 ? 53.153 -35.824 26.892 1.00 37.28 181 SER A O 1
ATOM 1399 N N . ALA A 1 182 ? 54.929 -36.181 25.504 1.00 47.56 182 ALA A N 1
ATOM 1400 C CA . ALA A 1 182 ? 54.865 -37.606 25.122 1.00 47.56 182 ALA A CA 1
ATOM 1401 C C . ALA A 1 182 ? 53.727 -38.098 24.196 1.00 47.56 182 ALA A C 1
ATOM 1403 O O . ALA A 1 182 ? 52.567 -37.723 24.333 1.00 47.56 182 ALA A O 1
ATOM 1404 N N . PRO A 1 183 ? 54.066 -39.032 23.285 1.00 49.84 183 PRO A N 1
ATOM 1405 C CA . PRO A 1 183 ? 53.684 -40.413 23.579 1.00 49.84 183 PRO A CA 1
ATOM 1406 C C . PRO A 1 183 ? 54.826 -41.427 23.428 1.00 49.84 183 PRO A C 1
ATOM 1408 O O . PRO A 1 183 ? 55.800 -41.233 22.703 1.00 49.84 183 PRO A O 1
ATOM 1411 N N . ALA A 1 184 ? 54.666 -42.518 24.170 1.00 46.50 184 ALA A N 1
ATOM 1412 C CA . ALA A 1 184 ? 55.542 -43.671 24.219 1.00 46.50 184 ALA A CA 1
ATOM 1413 C C . ALA A 1 184 ? 55.139 -44.750 23.201 1.00 46.50 184 ALA A C 1
ATOM 1415 O O . ALA A 1 184 ? 53.948 -44.972 22.990 1.00 46.50 184 ALA A O 1
ATOM 1416 N N . LYS A 1 185 ? 56.182 -45.475 22.771 1.00 41.12 185 LYS A N 1
ATOM 1417 C CA . LYS A 1 185 ? 56.243 -46.777 22.082 1.00 41.12 185 LYS A CA 1
ATOM 1418 C C . LYS A 1 185 ? 55.838 -46.832 20.614 1.00 41.12 185 LYS A C 1
ATOM 1420 O O . LYS A 1 185 ? 54.641 -46.690 20.302 1.00 41.12 185 LYS A O 1
#

Secondary structure (DSSP, 8-state):
---------------S-----SSS-GGGS-HHHHHHHHHHTT--HHHHHHS-HHHHHHHHHHHHHHHHHTT--TTS-GGGPPP-PPPHHHHHHHHHHHHHHHHHHHHHHHH--SPPPPP---------GGG--S----------HHHHHHHHHHHHHHHHHT-S---------------------

Radius of gyration: 32.19 Å; Cα contacts (8 Å, |Δi|>4): 58; chains: 1; bounding box: 78×74×84 Å

Organism: NCBI:txid41880

Mean predicted aligned error: 20.6 Å

Foldseek 3Di:
DDDDDDDDPDDPPPDPPDPPPDPLDLVPDDLVSLVVLVVVVVDDPVRSVPDDSVRSLVVLQVVLQVCVVVVNCVPVSVSSYDDDDQDPVNVVVVVVVVVVVVVVVVVVVVPDPDDDDDDPPPPPPPDDPPPPDDDDDDDDDDDDVVVVVVVVVVVVVCVVVPPDDDDDDDDDDDDDDDDDDDDDD

Solvent-accessible surface area (backbone atoms only — not comparable to full-atom values): 12488 Å² total; per-residue (Å²): 141,82,86,86,81,81,81,75,82,78,77,82,73,79,69,76,80,74,74,86,77,71,88,58,50,67,85,72,55,50,74,68,58,53,47,55,56,41,44,74,75,71,52,52,73,68,62,57,68,73,44,51,74,68,52,50,47,51,49,54,32,50,53,13,30,49,26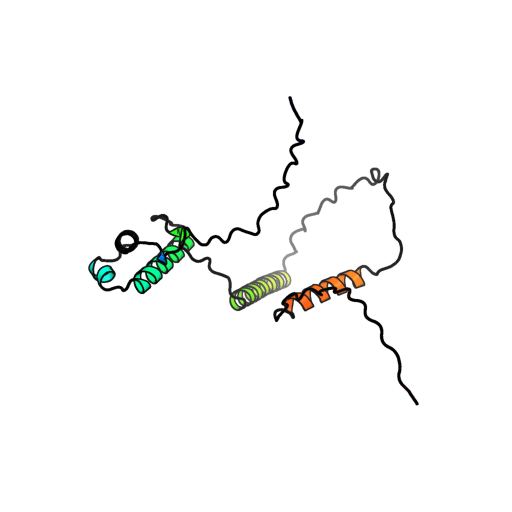,48,72,72,69,55,54,86,79,74,36,46,72,49,29,64,81,83,76,79,46,72,68,54,51,52,51,53,50,52,53,50,50,54,52,51,51,53,50,52,53,50,59,72,70,47,92,65,81,78,76,82,72,82,79,76,80,73,75,83,76,75,83,85,79,84,80,89,80,95,76,89,84,87,82,90,73,60,68,65,58,53,52,50,50,53,53,48,50,52,49,47,59,66,69,52,78,67,88,81,83,85,79,77,87,81,86,78,89,81,90,80,93,82,86,87,87,83,134